Protein AF-A0A943DFD1-F1 (afdb_monomer)

Solvent-accessible surface area (backbone atoms only — not comparable to full-atom values): 10560 Å² total; per-residue (Å²): 140,66,80,47,80,42,79,31,69,39,94,52,35,32,38,36,38,38,90,90,51,84,49,27,32,40,34,36,59,79,60,40,34,62,64,54,40,66,71,27,42,63,46,64,54,38,38,31,40,34,35,48,45,66,59,85,64,61,84,57,49,67,72,91,68,86,80,75,53,71,68,59,53,47,65,66,47,48,62,57,53,50,54,53,44,51,54,39,25,47,55,29,56,79,68,51,42,53,77,34,63,68,59,45,53,50,52,51,51,49,31,38,50,53,21,48,50,52,49,55,50,52,50,54,52,47,51,60,52,45,62,72,72,49,62,93,85,46,57,74,46,78,47,76,43,78,51,91,58,63,55,41,60,79,42,55,63,54,55,51,50,46,53,52,36,49,54,53,36,68,75,39,70,79,32,64,30,42,54,36,42,52,51,40,20,58,60,33,60,79,106

Foldseek 3Di:
DDWDWAAWPAPQWIKIDDPPDQKIKIWGNVQKPDPVLVVQQFDQKIKTKIWIDGPPQCNRHDDDDDDDDPVNVCVVVVVVVVVLLVVQLCVCPVVVVLVVLVVLVVLLVVLLVVLVVVLVVSVVVRVVSVVVSGPPPIDMDIDMDGDPRGTPCPCVVLVVLLVVLSVVLNPDRNSCSSVSSNVSSVSSNVD

Secondary structure (DSSP, 8-state):
--EEEEE-SSTTEEEEEETT-SEEEEEEEEEEE-GGGTTT---SEEEEEEEEEETT--TTS-PPPPPPPHHHHHHHHHHHHHHHHHHHHHHHHHTTGGG-HHHHHHHHHHHHHHHHHHHHHHHHHHHHHHHHHS-TT--EEEEEEEP-S---GGGHHHHHHHHHHHHHHHH--SSTHHHHHHHHHHHHTT-

Radius of gyration: 21.21 Å; Cα contacts (8 Å, |Δi|>4): 240; chains: 1; bounding box: 51×42×56 Å

InterPro domains:
  IPR005915 Tandem five-TM protein [TIGR01218] (3-191)

Sequence (191 aa):
MELKFKNSNMTCIQIVQIDQESKKYIMDTSTMSPKSYYWGIKTDTIIVDMVEIEKNNTQFEIKPTTPISTTMAAIIVQPIVKVGYDVLKRLFIQNNLSEQVLLKLLLFAISMLISYFAILISLKLAHKKADKWIPKNSRKYTVTFTTIKKSNGGVYPLVGAIFICLLFFLGLNNGTEGAFLVINGIVSLFF

Mean predicted aligned error: 6.59 Å

Structure (mmCIF, N/CA/C/O backbone):
data_AF-A0A943DFD1-F1
#
_entry.id   AF-A0A943DFD1-F1
#
loop_
_atom_site.group_PDB
_atom_site.id
_atom_site.type_symbol
_atom_site.label_atom_id
_atom_site.label_alt_id
_atom_site.label_comp_id
_atom_site.label_asym_id
_atom_site.label_entity_id
_atom_site.label_seq_id
_atom_site.pdbx_PDB_ins_code
_atom_site.Cartn_x
_atom_site.Cartn_y
_atom_site.Cartn_z
_atom_site.occupancy
_atom_site.B_iso_or_equiv
_atom_site.auth_seq_id
_atom_site.auth_comp_id
_atom_site.auth_asym_id
_atom_site.auth_atom_id
_atom_site.pdbx_PDB_model_num
ATOM 1 N N . MET A 1 1 ? -26.948 -6.018 16.125 1.00 72.12 1 MET A N 1
ATOM 2 C CA . MET A 1 1 ? -25.872 -5.067 16.470 1.00 72.12 1 MET A CA 1
ATOM 3 C C . MET A 1 1 ? -25.241 -4.616 15.169 1.00 72.12 1 MET A C 1
ATOM 5 O O . MET A 1 1 ? -24.849 -5.474 14.389 1.00 72.12 1 MET A O 1
ATOM 9 N N . GLU A 1 2 ? -25.232 -3.316 14.898 1.00 83.94 2 GLU A N 1
ATOM 10 C CA . GLU A 1 2 ? -24.674 -2.749 13.666 1.00 83.94 2 GLU A CA 1
ATOM 11 C C . GLU A 1 2 ? -23.327 -2.087 13.978 1.00 83.94 2 GLU A C 1
ATOM 13 O O . GLU A 1 2 ? -23.202 -1.374 14.976 1.00 83.94 2 GLU A O 1
ATOM 18 N N . LEU A 1 3 ? -22.313 -2.368 13.156 1.00 87.50 3 LEU A N 1
ATOM 19 C CA . LEU A 1 3 ? -20.961 -1.834 13.307 1.00 87.50 3 LEU A CA 1
ATOM 20 C C . LEU A 1 3 ? -20.712 -0.772 12.244 1.00 87.50 3 LEU A C 1
ATOM 22 O O . LEU A 1 3 ? -20.831 -1.041 11.048 1.00 87.50 3 LEU A O 1
ATOM 26 N N . LYS A 1 4 ? -20.303 0.419 12.678 1.00 90.88 4 LYS A N 1
ATOM 27 C CA . LYS A 1 4 ? -19.883 1.499 11.786 1.00 90.88 4 LYS A CA 1
ATOM 28 C C . LYS A 1 4 ? -18.368 1.556 11.727 1.00 90.88 4 LYS A C 1
ATOM 30 O O . LYS A 1 4 ? -17.705 1.710 12.752 1.00 90.88 4 LYS A O 1
ATOM 35 N N . PHE A 1 5 ? -17.833 1.465 10.516 1.00 91.62 5 PHE A N 1
ATOM 36 C CA . PHE A 1 5 ? -16.401 1.511 10.250 1.00 91.62 5 PHE A CA 1
ATOM 37 C C . PHE A 1 5 ? -16.018 2.883 9.699 1.00 91.62 5 PHE A C 1
ATOM 39 O O . PHE A 1 5 ? -16.639 3.386 8.764 1.00 91.62 5 PHE A O 1
ATOM 46 N N . LYS A 1 6 ? -14.973 3.487 10.264 1.00 92.38 6 LYS A N 1
ATOM 47 C CA . LYS A 1 6 ? -14.398 4.756 9.811 1.00 92.38 6 LYS A CA 1
ATOM 48 C C . LYS A 1 6 ? -12.888 4.605 9.672 1.00 92.38 6 LYS A C 1
ATOM 50 O O . LYS A 1 6 ? -12.237 4.005 10.526 1.00 92.38 6 LYS A O 1
ATOM 55 N N . ASN A 1 7 ? -12.315 5.184 8.623 1.00 92.12 7 ASN A N 1
ATOM 56 C CA . ASN A 1 7 ? -10.863 5.219 8.474 1.00 92.12 7 ASN A CA 1
ATOM 57 C C . ASN A 1 7 ? -10.230 6.074 9.577 1.00 92.12 7 ASN A C 1
ATOM 59 O O . ASN A 1 7 ? -10.734 7.149 9.919 1.00 92.12 7 ASN A O 1
ATOM 63 N N . SER A 1 8 ? -9.123 5.584 10.130 1.00 92.44 8 SER A N 1
ATOM 64 C CA . SER A 1 8 ? -8.308 6.352 11.064 1.00 92.44 8 SER A CA 1
ATOM 65 C C . SER A 1 8 ? -7.269 7.196 10.315 1.00 92.44 8 SER A C 1
ATOM 67 O O . SER A 1 8 ? -7.138 7.126 9.093 1.00 92.44 8 SER A O 1
ATOM 69 N N . ASN A 1 9 ? -6.495 7.987 11.053 1.00 90.56 9 ASN A N 1
ATOM 70 C CA . ASN A 1 9 ? -5.312 8.672 10.528 1.00 90.56 9 ASN A CA 1
ATOM 71 C C . ASN A 1 9 ? -4.085 7.752 10.338 1.00 90.56 9 ASN A C 1
ATOM 73 O O . ASN A 1 9 ? -2.983 8.242 10.084 1.00 90.56 9 ASN A O 1
ATOM 77 N N . MET A 1 10 ? -4.268 6.437 10.474 1.00 90.62 10 MET A N 1
ATOM 78 C CA . MET A 1 10 ? -3.292 5.389 10.192 1.00 90.62 10 MET A CA 1
ATOM 79 C C . MET A 1 10 ? -3.892 4.390 9.201 1.00 90.62 10 MET A C 1
ATOM 81 O O . MET A 1 10 ? -5.020 3.934 9.363 1.00 90.62 10 MET A O 1
ATOM 85 N N . THR A 1 11 ? -3.120 3.998 8.194 1.00 84.56 11 THR A N 1
ATOM 86 C CA . THR A 1 11 ? -3.578 3.126 7.100 1.00 84.56 11 THR A CA 1
ATOM 87 C C . THR A 1 11 ? -4.002 1.727 7.551 1.00 84.56 11 THR A C 1
ATOM 89 O O . THR A 1 11 ? -4.947 1.177 6.995 1.00 84.56 11 THR A O 1
ATOM 92 N N . CYS A 1 12 ? -3.345 1.152 8.562 1.00 90.50 12 CYS A N 1
ATOM 93 C CA . CYS A 1 12 ? -3.645 -0.194 9.064 1.00 90.50 12 CYS A CA 1
ATOM 94 C C . CYS A 1 12 ? -4.681 -0.227 10.199 1.00 90.50 12 CYS A C 1
ATOM 96 O O . CYS A 1 12 ? -4.969 -1.297 10.724 1.00 90.50 12 CYS A O 1
ATOM 98 N N . ILE A 1 13 ? -5.232 0.922 10.607 1.00 94.44 13 ILE A N 1
ATOM 99 C CA . ILE A 1 13 ? -6.184 0.994 11.721 1.00 94.44 13 ILE A CA 1
ATOM 100 C C . ILE A 1 13 ? -7.503 1.590 11.248 1.00 94.44 13 ILE A C 1
ATOM 102 O O . ILE A 1 13 ? -7.547 2.651 10.621 1.00 94.44 13 ILE A O 1
ATOM 106 N N . GLN A 1 14 ? -8.598 0.934 11.610 1.00 95.06 14 GLN A N 1
ATOM 107 C CA . GLN A 1 14 ? -9.949 1.454 11.439 1.00 95.06 14 GLN A CA 1
ATOM 108 C C . GLN A 1 14 ? -10.601 1.685 12.797 1.00 95.06 14 GLN A C 1
ATOM 110 O O . GLN A 1 14 ? -10.382 0.940 13.746 1.00 95.06 14 GLN A O 1
ATOM 115 N N . ILE A 1 15 ? -11.408 2.735 12.889 1.00 94.38 15 ILE A N 1
ATOM 116 C CA . ILE A 1 15 ? -12.231 3.017 14.060 1.00 94.38 15 ILE A CA 1
ATOM 117 C C . ILE A 1 15 ? -13.561 2.297 13.858 1.00 94.38 15 ILE A C 1
ATOM 119 O O . ILE A 1 15 ? -14.222 2.491 12.837 1.00 94.38 15 ILE A O 1
ATOM 123 N N . VAL A 1 16 ? -13.951 1.487 14.834 1.00 94.00 16 VAL A N 1
ATOM 124 C CA . VAL A 1 16 ? -15.209 0.743 14.847 1.00 94.00 16 VAL A CA 1
ATOM 125 C C . VAL A 1 16 ? -16.087 1.295 15.965 1.00 94.00 16 VAL A C 1
ATOM 127 O O . VAL A 1 16 ? -15.676 1.364 17.126 1.00 94.00 16 VAL A O 1
ATOM 130 N N . GLN A 1 17 ? -17.291 1.729 15.606 1.00 89.62 17 GLN A N 1
ATOM 131 C CA . GLN A 1 17 ? -18.273 2.293 16.525 1.00 89.62 17 GLN A CA 1
ATOM 132 C C . GLN A 1 17 ? -19.540 1.446 16.540 1.00 89.62 17 GLN A C 1
ATOM 134 O O . GLN A 1 17 ? -19.973 0.929 15.510 1.00 89.62 17 GLN A O 1
ATOM 139 N N . ILE A 1 18 ? -20.138 1.346 17.723 1.00 85.44 18 ILE A N 1
ATOM 140 C CA . ILE A 1 18 ? -21.424 0.697 17.959 1.00 85.44 18 ILE A CA 1
ATOM 141 C C . ILE A 1 18 ? -22.352 1.779 18.496 1.00 85.44 18 ILE A C 1
ATOM 143 O O . ILE A 1 18 ? -22.074 2.363 19.543 1.00 85.44 18 ILE A O 1
ATOM 147 N N . ASP A 1 19 ? -23.439 2.066 17.778 1.00 71.25 19 ASP A N 1
ATOM 148 C CA . ASP A 1 19 ? -24.310 3.220 18.056 1.00 71.25 19 ASP A CA 1
ATOM 149 C C . ASP A 1 19 ? -24.859 3.252 19.494 1.00 71.25 19 ASP A C 1
ATOM 151 O O . ASP A 1 19 ? -25.060 4.325 20.061 1.00 71.25 19 ASP A O 1
ATOM 155 N N . GLN A 1 20 ? -25.068 2.081 20.098 1.00 70.06 20 GLN A N 1
ATOM 156 C CA . GLN A 1 20 ? -25.684 1.931 21.419 1.00 70.06 20 GLN A CA 1
ATOM 157 C C . GLN A 1 20 ? -24.675 1.837 22.577 1.00 70.06 20 GLN A C 1
ATOM 159 O O . GLN A 1 20 ? -25.090 1.755 23.730 1.00 70.06 20 GLN A O 1
ATOM 164 N N . GLU A 1 21 ? -23.364 1.880 22.311 1.00 71.94 21 GLU A N 1
ATOM 165 C CA . GLU A 1 21 ? -22.343 1.732 23.353 1.00 71.94 21 GLU A CA 1
ATOM 166 C C . GLU A 1 21 ? -21.627 3.047 23.710 1.00 71.94 21 GLU A C 1
ATOM 168 O O . GLU A 1 21 ? -21.444 3.984 22.919 1.00 71.94 21 GLU A O 1
ATOM 173 N N . SER A 1 22 ? -21.179 3.116 24.965 1.00 72.69 22 SER A N 1
ATOM 174 C CA . SER A 1 22 ? -20.301 4.172 25.484 1.00 72.69 22 SER A CA 1
ATOM 175 C C . SER A 1 22 ? -18.831 3.959 25.108 1.00 72.69 22 SER A C 1
ATOM 177 O O . SER A 1 22 ? -17.969 4.714 25.553 1.00 72.69 22 SER A O 1
ATOM 179 N N . LYS A 1 23 ? -18.543 2.942 24.294 1.00 81.44 23 LYS A N 1
ATOM 180 C CA . LYS A 1 23 ? -17.203 2.498 23.921 1.00 81.44 23 LYS A CA 1
ATOM 181 C C . LYS A 1 23 ? -17.018 2.568 22.418 1.00 81.44 23 LYS A C 1
ATOM 183 O O . LYS A 1 23 ? -17.973 2.585 21.644 1.00 81.44 23 LYS A O 1
ATOM 188 N N . LYS A 1 24 ? -15.760 2.620 22.010 1.00 90.69 24 LYS A N 1
ATOM 189 C CA . LYS A 1 24 ? -15.373 2.467 20.615 1.00 90.69 24 LYS A CA 1
ATOM 190 C C . LYS A 1 24 ? -14.146 1.573 20.548 1.00 90.69 24 LYS A C 1
ATOM 192 O O . LYS A 1 24 ? -13.429 1.390 21.534 1.00 90.69 24 LYS A O 1
ATOM 197 N N . TYR A 1 25 ? -13.887 1.067 19.361 1.00 93.88 25 TYR A N 1
ATOM 198 C CA . TYR A 1 25 ? -12.842 0.092 19.142 1.00 93.88 25 TYR A CA 1
ATOM 199 C C . TYR A 1 25 ? -11.933 0.575 18.026 1.00 93.88 25 TYR A C 1
ATOM 201 O O . TYR A 1 25 ? -12.351 1.296 17.118 1.00 93.88 25 TYR A O 1
ATOM 209 N N . ILE A 1 26 ? -10.671 0.191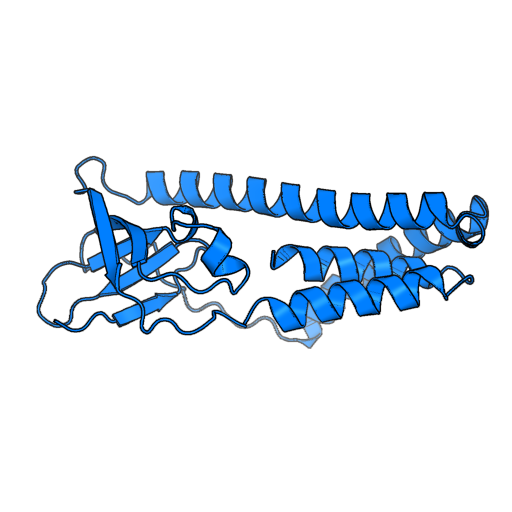 18.106 1.00 95.25 26 ILE A N 1
ATOM 210 C CA . ILE A 1 26 ? -9.758 0.240 16.971 1.00 95.25 26 ILE A CA 1
ATOM 211 C C . ILE A 1 26 ? -9.550 -1.179 16.483 1.00 95.25 26 ILE A C 1
ATOM 213 O O . ILE A 1 26 ? -9.307 -2.080 17.277 1.00 95.25 26 ILE A O 1
ATOM 217 N N . MET A 1 27 ? -9.671 -1.367 15.182 1.00 95.88 27 MET A N 1
ATOM 218 C CA . MET A 1 27 ? -9.453 -2.630 14.503 1.00 95.88 27 MET A CA 1
ATOM 219 C C . MET A 1 27 ? -8.160 -2.522 13.712 1.00 95.88 27 MET A C 1
ATOM 221 O O . MET A 1 27 ? -8.029 -1.632 12.867 1.00 95.88 27 MET A O 1
ATOM 225 N N . ASP A 1 28 ? -7.217 -3.416 13.989 1.00 95.12 28 ASP A N 1
ATOM 226 C CA . ASP A 1 28 ? -5.956 -3.479 13.260 1.00 95.12 28 ASP A CA 1
ATOM 227 C C . ASP A 1 28 ? -6.105 -4.407 12.055 1.00 95.12 28 ASP A C 1
ATOM 229 O O . ASP A 1 28 ? -6.014 -5.631 12.166 1.00 95.12 28 ASP A O 1
ATOM 233 N N . THR A 1 29 ? -6.304 -3.823 10.877 1.00 92.44 29 THR A N 1
ATOM 234 C CA . THR A 1 29 ? -6.474 -4.583 9.636 1.00 92.44 29 THR A CA 1
ATOM 235 C C . THR A 1 29 ? -5.204 -5.350 9.261 1.00 92.44 29 THR A C 1
ATOM 237 O O . THR A 1 29 ? -5.280 -6.385 8.605 1.00 92.44 29 THR A O 1
ATOM 240 N N . SER A 1 30 ? -4.023 -4.958 9.751 1.00 92.06 30 SER A N 1
ATOM 241 C CA . SER A 1 30 ? -2.794 -5.720 9.505 1.00 92.06 30 SER A CA 1
ATOM 242 C C . SER A 1 30 ? -2.760 -7.077 10.214 1.00 92.06 30 SER A C 1
ATOM 244 O O . SER A 1 30 ? -2.018 -7.959 9.782 1.00 92.06 30 SER A O 1
ATOM 246 N N . THR A 1 31 ? -3.598 -7.303 11.229 1.00 94.38 31 THR A N 1
ATOM 247 C CA . THR A 1 31 ? -3.746 -8.613 11.897 1.00 94.38 31 THR A CA 1
ATOM 248 C C . THR A 1 31 ? -4.735 -9.535 11.188 1.00 94.38 31 THR A C 1
ATOM 250 O O . THR A 1 31 ? -4.797 -10.727 11.479 1.00 94.38 31 THR A O 1
ATOM 253 N N . MET A 1 32 ? -5.472 -9.008 10.206 1.00 92.88 32 MET A N 1
ATOM 254 C CA . MET A 1 32 ? -6.571 -9.717 9.569 1.00 92.88 32 MET A CA 1
ATOM 255 C C . MET A 1 32 ? -6.113 -11.026 8.911 1.00 92.88 32 MET A C 1
ATOM 257 O O . MET A 1 32 ? -5.118 -11.043 8.176 1.00 92.88 32 MET A O 1
ATOM 261 N N . SER A 1 33 ? -6.851 -12.108 9.155 1.00 92.94 33 SER A N 1
ATOM 262 C CA . SER A 1 33 ? -6.552 -13.466 8.698 1.00 92.94 33 SER A CA 1
ATOM 263 C C . SER A 1 33 ? -7.803 -14.146 8.114 1.00 92.94 33 SER A C 1
ATOM 265 O O . SER A 1 33 ? -8.890 -13.943 8.655 1.00 92.94 33 SER A O 1
ATOM 267 N N . PRO A 1 34 ? -7.683 -14.957 7.044 1.00 92.38 34 PRO A N 1
ATOM 268 C CA . PRO A 1 34 ? -6.444 -15.297 6.340 1.00 92.38 34 PRO A CA 1
ATOM 269 C C . PRO A 1 34 ? -6.024 -14.219 5.328 1.00 92.38 34 PRO A C 1
ATOM 271 O O . PRO A 1 34 ? -6.853 -13.539 4.723 1.00 92.38 34 PRO A O 1
ATOM 274 N N . LYS A 1 35 ? -4.710 -14.083 5.096 1.00 89.19 35 LYS A N 1
ATOM 275 C CA . LYS A 1 35 ? -4.144 -13.080 4.168 1.00 89.19 35 LYS A CA 1
ATOM 276 C C . LYS A 1 35 ? -4.568 -13.272 2.715 1.00 89.19 35 LYS A C 1
ATOM 278 O O . LYS A 1 35 ? -4.591 -12.310 1.955 1.00 89.19 35 LYS A O 1
ATOM 283 N N . SER A 1 36 ? -4.958 -14.488 2.345 1.00 87.69 36 SER A N 1
ATOM 284 C CA . SER A 1 36 ? -5.531 -14.811 1.037 1.00 87.69 36 SER A CA 1
ATOM 285 C C . SER A 1 36 ? -6.765 -13.966 0.699 1.00 87.69 36 SER A C 1
ATOM 287 O O . SER A 1 36 ? -6.988 -13.670 -0.473 1.00 87.69 36 SER A O 1
ATOM 289 N N . TYR A 1 37 ? -7.517 -13.496 1.702 1.00 88.38 37 TYR A N 1
ATOM 290 C CA . TYR A 1 37 ? -8.650 -12.599 1.479 1.00 88.38 37 TYR A CA 1
ATOM 291 C C . TYR A 1 37 ? -8.237 -11.265 0.832 1.00 88.38 37 TYR A C 1
ATOM 293 O O . TYR A 1 37 ? -8.964 -10.739 -0.009 1.00 88.38 37 TYR A O 1
ATOM 301 N N . TYR A 1 38 ? -7.054 -10.723 1.150 1.00 85.50 38 TYR A N 1
ATOM 302 C CA . TYR A 1 38 ? -6.530 -9.526 0.472 1.00 85.50 38 TYR A CA 1
ATOM 303 C C . TYR A 1 38 ? -6.220 -9.778 -1.006 1.00 85.50 38 TYR A C 1
ATOM 305 O O . TYR A 1 38 ? -6.372 -8.878 -1.825 1.00 85.50 38 TYR A O 1
ATOM 313 N N . TRP A 1 39 ? -5.885 -11.019 -1.359 1.00 86.56 39 TRP A N 1
ATOM 314 C CA . TRP A 1 39 ? -5.632 -11.462 -2.731 1.00 86.56 39 TRP A CA 1
ATOM 315 C C . TRP A 1 39 ? -6.912 -11.809 -3.514 1.00 86.56 39 TRP A C 1
ATOM 317 O O . TRP A 1 39 ? -6.849 -12.401 -4.591 1.00 86.56 39 TRP A O 1
ATOM 327 N N . GLY A 1 40 ? -8.089 -11.453 -2.990 1.00 87.25 40 GLY A N 1
ATOM 328 C CA . GLY A 1 40 ? -9.380 -11.721 -3.626 1.00 87.25 40 GLY A CA 1
ATOM 329 C C . GLY A 1 40 ? -9.852 -13.169 -3.505 1.00 87.25 40 GLY A C 1
ATOM 330 O O . GLY A 1 40 ? -10.887 -13.536 -4.055 1.00 87.25 40 GLY A O 1
ATOM 331 N N . ILE A 1 41 ? -9.148 -14.013 -2.752 1.00 88.38 41 ILE A N 1
ATOM 332 C CA . ILE A 1 41 ? -9.594 -15.386 -2.518 1.00 88.38 41 ILE A CA 1
ATOM 333 C C . ILE A 1 41 ? -10.787 -15.350 -1.558 1.00 88.38 41 ILE A C 1
ATOM 335 O O . ILE A 1 41 ? -10.760 -14.677 -0.528 1.00 88.38 41 ILE A O 1
ATOM 339 N N . LYS A 1 42 ? -11.858 -16.069 -1.906 1.00 89.81 42 LYS A N 1
ATOM 340 C CA . LYS A 1 42 ? -13.060 -16.173 -1.068 1.00 89.81 42 LYS A CA 1
ATOM 341 C C . LYS A 1 42 ? -12.730 -16.913 0.227 1.00 89.81 42 LYS A C 1
ATOM 343 O O . LYS A 1 42 ? -12.095 -17.964 0.192 1.00 89.81 42 LYS A O 1
ATOM 348 N N . THR A 1 43 ? -13.209 -16.394 1.351 1.00 89.44 43 THR A N 1
ATOM 349 C CA . THR A 1 43 ? -13.049 -17.011 2.672 1.00 89.44 43 THR A CA 1
ATOM 350 C C . THR A 1 43 ? -14.380 -16.982 3.399 1.00 89.44 43 THR A C 1
ATOM 352 O O . THR A 1 43 ? -15.147 -16.040 3.229 1.00 89.44 43 THR A O 1
ATOM 355 N N . ASP A 1 44 ? -14.679 -17.999 4.200 1.00 90.75 44 ASP A N 1
ATOM 356 C CA . ASP A 1 44 ? -15.936 -18.045 4.958 1.00 90.75 44 ASP A CA 1
ATOM 357 C C . ASP A 1 44 ? -15.900 -17.128 6.181 1.00 90.75 44 ASP A C 1
ATOM 359 O O . ASP A 1 44 ? -16.908 -16.525 6.555 1.00 90.75 44 ASP A O 1
ATOM 363 N N . THR A 1 45 ? -14.719 -16.992 6.780 1.00 93.12 45 THR A N 1
ATOM 364 C CA . THR A 1 45 ? -14.488 -16.175 7.963 1.00 93.12 45 THR A CA 1
ATOM 365 C C . THR A 1 45 ? -13.269 -15.282 7.792 1.00 93.12 45 THR A C 1
ATOM 367 O O . THR A 1 45 ? -12.355 -15.562 7.009 1.00 93.12 45 THR A O 1
ATOM 370 N N . ILE A 1 46 ? -13.289 -14.175 8.526 1.00 93.38 46 ILE A N 1
ATOM 371 C CA . ILE A 1 46 ? -12.173 -13.254 8.687 1.00 93.38 46 ILE A CA 1
ATOM 372 C C . ILE A 1 46 ? -11.991 -13.014 10.177 1.00 93.38 46 ILE A C 1
ATOM 374 O O . ILE A 1 46 ? -12.943 -12.670 10.871 1.00 93.38 46 ILE A O 1
ATOM 378 N N . ILE A 1 47 ? -10.769 -13.178 10.659 1.00 95.56 47 ILE A N 1
ATOM 379 C CA . ILE A 1 47 ? -10.394 -12.943 12.049 1.00 95.56 47 ILE A CA 1
ATOM 380 C C . ILE A 1 47 ? -9.545 -11.681 12.098 1.00 95.56 47 ILE A C 1
ATOM 382 O O . ILE A 1 47 ? -8.654 -11.524 11.266 1.00 95.56 47 ILE A O 1
ATOM 386 N N . VAL A 1 48 ? -9.812 -10.783 13.041 1.00 96.19 48 VAL A N 1
ATOM 387 C CA . VAL A 1 48 ? -9.060 -9.534 13.200 1.00 96.19 48 VAL A CA 1
ATOM 388 C C . VAL A 1 48 ? -9.004 -9.119 14.663 1.00 96.19 48 VAL A C 1
ATOM 390 O O . VAL A 1 48 ? -9.963 -9.318 15.414 1.00 96.19 48 VAL A O 1
ATOM 393 N N . ASP A 1 49 ? -7.892 -8.514 15.059 1.00 96.31 49 ASP A N 1
ATOM 394 C CA . ASP A 1 49 ? -7.727 -7.999 16.408 1.00 96.31 49 ASP A CA 1
ATOM 395 C C . ASP A 1 49 ? -8.316 -6.594 16.548 1.00 96.31 49 ASP A C 1
ATOM 397 O O . ASP A 1 49 ? -8.185 -5.717 15.685 1.00 96.31 49 ASP A O 1
ATOM 401 N N . MET A 1 50 ? -8.968 -6.386 17.687 1.00 95.12 50 MET A N 1
ATOM 402 C CA . MET A 1 50 ? -9.546 -5.123 18.104 1.00 95.12 50 MET A CA 1
ATOM 403 C C . MET A 1 50 ? -9.107 -4.752 19.513 1.00 95.12 50 MET A C 1
ATOM 405 O O . MET A 1 50 ? -8.911 -5.605 20.380 1.00 95.12 50 MET A O 1
ATOM 409 N N . VAL A 1 51 ? -9.016 -3.453 19.770 1.00 95.25 51 VAL A N 1
ATOM 410 C CA . VAL A 1 51 ? -8.720 -2.916 21.098 1.00 95.25 51 VAL A CA 1
ATOM 411 C C . VAL A 1 51 ? -9.759 -1.875 21.475 1.00 95.25 51 VAL A C 1
ATOM 413 O O . VAL A 1 51 ? -10.089 -0.987 20.690 1.00 95.25 51 VAL A O 1
ATOM 416 N N . GLU A 1 52 ? -10.280 -1.990 22.691 1.00 93.94 52 GLU A N 1
ATOM 417 C CA . GLU A 1 52 ? -11.221 -1.029 23.256 1.00 93.94 52 GLU A CA 1
ATOM 418 C C . GLU A 1 52 ? -10.506 0.259 23.665 1.00 93.94 52 GLU A C 1
ATOM 420 O O . GLU A 1 52 ? -9.467 0.239 24.335 1.00 93.94 52 GLU A O 1
ATOM 425 N N . ILE A 1 53 ? -11.097 1.390 23.286 1.00 92.62 53 ILE A N 1
ATOM 426 C CA . ILE A 1 53 ? -10.625 2.723 23.646 1.00 92.62 53 ILE A CA 1
ATOM 427 C C . ILE A 1 53 ? -11.800 3.628 24.049 1.00 92.62 53 ILE A C 1
ATOM 429 O O . ILE A 1 53 ? -12.956 3.397 23.690 1.00 92.62 53 ILE A O 1
ATOM 433 N N . GLU A 1 54 ? -11.505 4.685 24.805 1.00 88.56 54 GLU A N 1
ATOM 434 C CA . GLU A 1 54 ? -12.518 5.623 25.301 1.00 88.56 54 GLU A CA 1
ATOM 435 C C . GLU A 1 54 ? -13.231 6.359 24.157 1.00 88.56 54 GLU A C 1
ATOM 437 O O . GLU A 1 54 ? -12.600 6.801 23.190 1.00 88.56 54 GLU A O 1
ATOM 442 N N . LYS A 1 55 ? -14.552 6.548 24.272 1.00 86.25 55 LYS A N 1
ATOM 443 C CA . LYS A 1 55 ? -15.377 7.177 23.225 1.00 86.25 55 LYS A CA 1
ATOM 444 C C . LYS A 1 55 ? -14.914 8.588 22.849 1.00 86.25 55 LYS A C 1
ATOM 446 O O . LYS A 1 55 ? -14.932 8.931 21.674 1.00 86.25 55 LYS A O 1
ATOM 451 N N . ASN A 1 56 ? -14.440 9.363 23.823 1.00 86.69 56 ASN A N 1
ATOM 452 C CA . ASN A 1 56 ? -13.952 10.738 23.660 1.00 86.69 56 ASN A CA 1
ATOM 453 C C . ASN A 1 56 ? -12.516 10.846 23.109 1.00 86.69 56 ASN A C 1
ATOM 455 O O . ASN A 1 56 ? -12.066 11.950 22.811 1.00 86.69 56 ASN A O 1
ATOM 459 N N . ASN A 1 57 ? -11.769 9.742 22.988 1.00 87.94 57 ASN A N 1
ATOM 460 C CA . ASN A 1 57 ? -10.410 9.797 22.457 1.00 87.94 57 ASN A CA 1
ATOM 461 C C . ASN A 1 57 ? -10.474 10.287 20.990 1.00 87.94 57 ASN A C 1
ATOM 463 O O . ASN A 1 57 ? -11.290 9.826 20.216 1.00 87.94 57 ASN A O 1
ATOM 467 N N . THR A 1 58 ? -9.659 11.228 20.546 1.00 90.75 58 THR A N 1
ATOM 468 C CA . THR A 1 58 ? -9.701 11.683 19.133 1.00 90.75 58 THR A CA 1
ATOM 469 C C . THR A 1 58 ? -8.381 11.439 18.417 1.00 90.75 58 THR A C 1
ATOM 471 O O . THR A 1 58 ? -8.184 11.869 17.284 1.00 90.75 58 THR A O 1
ATOM 474 N N . GLN A 1 59 ? -7.456 10.716 19.057 1.00 92.25 59 GLN A N 1
ATOM 475 C CA . GLN A 1 59 ? -6.086 10.572 18.572 1.00 92.25 59 GLN A CA 1
ATOM 476 C C . GLN A 1 59 ? -6.022 9.827 17.238 1.00 92.25 59 GLN A C 1
ATOM 478 O O . GLN A 1 59 ? -5.236 10.204 16.377 1.00 92.25 59 GLN A O 1
ATOM 483 N N . PHE A 1 60 ? -6.889 8.832 17.040 1.00 92.56 60 PHE A N 1
ATOM 484 C CA . PHE A 1 60 ? -6.982 8.050 15.804 1.00 92.56 60 PHE A CA 1
ATOM 485 C C . PHE A 1 60 ? -7.802 8.735 14.704 1.00 92.56 60 PHE A C 1
ATOM 487 O O . PHE A 1 60 ? -7.833 8.253 13.576 1.00 92.56 60 PHE A O 1
ATOM 494 N N . GLU A 1 61 ? -8.474 9.850 14.988 1.00 91.75 61 GLU A N 1
ATOM 495 C CA . GLU A 1 61 ? -9.312 10.509 13.992 1.00 91.75 61 GLU A CA 1
ATOM 496 C C . GLU A 1 61 ? -8.475 11.285 12.969 1.00 91.75 61 GLU A C 1
ATOM 498 O O . GLU A 1 61 ? -7.408 11.836 13.271 1.00 91.75 61 GLU A O 1
ATOM 503 N N . ILE A 1 62 ? -8.966 11.323 11.728 1.00 87.56 62 ILE A N 1
ATOM 504 C CA . ILE A 1 62 ? -8.413 12.181 10.680 1.00 87.56 62 ILE A CA 1
ATOM 505 C C . ILE A 1 62 ? -8.732 13.622 11.068 1.00 87.56 62 ILE A C 1
ATOM 507 O O . ILE A 1 62 ? -9.894 14.028 11.085 1.00 87.56 62 ILE A O 1
ATOM 511 N N . LYS A 1 63 ? -7.694 14.383 11.412 1.00 84.88 63 LYS A N 1
ATOM 512 C CA . LYS A 1 63 ? -7.837 15.802 11.728 1.00 84.88 63 LYS A CA 1
ATOM 513 C C . LYS A 1 63 ? -8.015 16.581 10.423 1.00 84.88 63 LYS A C 1
ATOM 515 O O . LYS A 1 63 ? -7.261 16.319 9.485 1.00 84.88 63 LYS A O 1
ATOM 520 N N . PRO A 1 64 ? -8.961 17.531 10.351 1.00 75.81 64 PRO A N 1
ATOM 521 C CA . PRO A 1 64 ? -9.051 18.422 9.206 1.00 75.81 64 PRO A CA 1
ATOM 522 C C . PRO A 1 64 ? -7.749 19.221 9.107 1.00 75.81 64 PRO A C 1
ATOM 524 O O . PRO A 1 64 ? -7.363 19.922 10.042 1.00 75.81 64 PRO A O 1
ATOM 527 N N . THR A 1 65 ? -7.045 19.071 7.993 1.00 71.44 65 THR A N 1
ATOM 528 C CA . THR A 1 65 ? -5.876 19.881 7.651 1.00 71.44 65 THR A CA 1
ATOM 529 C C . THR A 1 65 ? -6.278 20.932 6.628 1.00 71.44 65 THR A C 1
ATOM 531 O O . THR A 1 65 ? -7.196 20.728 5.833 1.00 71.44 65 THR A O 1
ATOM 534 N N . THR A 1 66 ? -5.591 22.072 6.639 1.00 74.19 66 THR A N 1
ATOM 535 C CA . THR A 1 66 ? -5.732 23.063 5.574 1.00 74.19 66 THR A CA 1
ATOM 536 C C . THR A 1 66 ? -5.298 22.429 4.249 1.00 74.19 66 THR A C 1
ATOM 538 O O . THR A 1 66 ? -4.197 21.875 4.172 1.00 74.19 66 THR A O 1
ATOM 541 N N . PRO A 1 67 ? -6.148 22.451 3.207 1.00 69.06 67 PRO A N 1
ATOM 542 C CA . PRO A 1 67 ? -5.786 21.876 1.924 1.00 69.06 67 PRO A CA 1
ATOM 543 C C . PRO A 1 67 ? -4.628 22.677 1.324 1.00 69.06 67 PRO A C 1
ATOM 545 O O . PRO A 1 67 ? -4.726 23.888 1.128 1.00 69.06 67 PRO A O 1
ATOM 548 N N . ILE A 1 68 ? -3.521 21.996 1.033 1.00 72.88 68 ILE A N 1
ATOM 549 C CA . ILE A 1 68 ? -2.454 22.561 0.205 1.00 72.88 68 ILE A CA 1
ATOM 550 C C . ILE A 1 68 ? -3.025 22.678 -1.209 1.00 72.88 68 ILE A C 1
ATOM 552 O O . ILE A 1 68 ? -3.592 21.710 -1.722 1.00 72.88 68 ILE A O 1
ATOM 556 N N . SER A 1 69 ? -2.905 23.850 -1.840 1.00 80.88 69 SER A N 1
ATOM 557 C CA . SER A 1 69 ? -3.380 24.007 -3.215 1.00 80.88 69 SER A CA 1
ATOM 558 C C . SER A 1 69 ? -2.643 23.029 -4.135 1.00 80.88 69 SER A C 1
ATOM 560 O O . SER A 1 69 ? -1.437 22.803 -3.999 1.00 80.88 69 SER A O 1
ATOM 562 N N . THR A 1 70 ? -3.360 22.443 -5.090 1.00 78.56 70 THR A N 1
ATOM 563 C CA . THR A 1 70 ? -2.792 21.522 -6.088 1.00 78.56 70 THR A CA 1
ATOM 564 C C . THR A 1 70 ? -1.608 22.145 -6.828 1.00 78.56 70 THR A C 1
ATOM 566 O O . THR A 1 70 ? -0.618 21.463 -7.087 1.00 78.56 70 THR A O 1
ATOM 569 N N . THR A 1 71 ? -1.656 23.454 -7.082 1.00 80.62 71 THR A N 1
ATOM 570 C CA . THR A 1 71 ? -0.555 24.222 -7.678 1.00 80.62 71 THR A CA 1
ATOM 571 C C . THR A 1 71 ? 0.692 24.241 -6.791 1.00 80.62 71 THR A C 1
ATOM 573 O O . THR A 1 71 ? 1.788 23.988 -7.285 1.00 80.62 71 THR A O 1
ATOM 576 N N . MET A 1 72 ? 0.553 24.482 -5.481 1.00 79.50 72 MET A N 1
ATOM 577 C CA . MET A 1 72 ? 1.695 24.442 -4.557 1.00 79.50 72 MET A CA 1
ATOM 578 C C . MET A 1 72 ? 2.305 23.044 -4.464 1.00 79.50 72 MET A C 1
ATOM 580 O O . MET A 1 72 ? 3.527 22.906 -4.492 1.00 79.50 72 MET A O 1
ATOM 584 N N . ALA A 1 73 ? 1.469 22.006 -4.391 1.00 80.25 73 ALA A N 1
ATOM 585 C CA . ALA A 1 73 ? 1.947 20.628 -4.365 1.00 80.25 73 ALA A CA 1
ATOM 586 C C . ALA A 1 73 ? 2.745 20.289 -5.638 1.00 80.25 73 ALA A C 1
ATOM 588 O O . ALA A 1 73 ? 3.834 19.724 -5.551 1.00 80.25 73 ALA A O 1
ATOM 589 N N . ALA A 1 74 ? 2.253 20.698 -6.813 1.00 79.88 74 ALA A N 1
ATOM 590 C CA . ALA A 1 74 ? 2.943 20.486 -8.082 1.00 79.88 74 ALA A CA 1
ATOM 591 C C . ALA A 1 74 ? 4.315 21.182 -8.130 1.00 79.88 74 ALA A C 1
ATOM 593 O O . ALA A 1 74 ? 5.295 20.554 -8.526 1.00 79.88 74 ALA A O 1
ATOM 594 N N . ILE A 1 75 ? 4.406 22.438 -7.677 1.00 84.75 75 ILE A N 1
ATOM 595 C CA . ILE A 1 75 ? 5.668 23.200 -7.648 1.00 84.75 75 ILE A CA 1
ATOM 596 C C . ILE A 1 75 ? 6.724 22.501 -6.781 1.00 84.75 75 ILE A C 1
ATOM 598 O O . ILE A 1 75 ? 7.888 22.433 -7.169 1.00 84.75 75 ILE A O 1
ATOM 602 N N . ILE A 1 76 ? 6.329 21.948 -5.630 1.00 82.06 76 ILE A N 1
ATOM 603 C CA . ILE A 1 76 ? 7.251 21.258 -4.714 1.00 82.06 76 ILE A CA 1
ATOM 604 C C . ILE A 1 76 ? 7.711 19.913 -5.293 1.00 82.06 76 ILE A C 1
ATOM 606 O O . ILE A 1 76 ? 8.877 19.541 -5.167 1.00 82.06 76 ILE A O 1
ATOM 610 N N . VAL A 1 77 ? 6.803 19.171 -5.931 1.00 83.62 77 VAL A N 1
ATOM 611 C CA . VAL A 1 77 ? 7.068 17.801 -6.394 1.00 83.62 77 VAL A CA 1
ATOM 612 C C . VAL A 1 77 ? 7.855 17.771 -7.710 1.00 83.62 77 VAL A C 1
ATOM 614 O O . VAL A 1 77 ? 8.696 16.891 -7.897 1.00 83.62 77 VAL A O 1
ATOM 617 N N . GLN A 1 78 ? 7.632 18.728 -8.615 1.00 83.94 78 GLN A N 1
ATOM 618 C CA . GLN A 1 78 ? 8.231 18.724 -9.957 1.00 83.94 78 GLN A CA 1
ATOM 619 C C . GLN A 1 78 ? 9.770 18.626 -9.980 1.00 83.94 78 GLN A C 1
ATOM 621 O O . GLN A 1 78 ? 10.279 17.786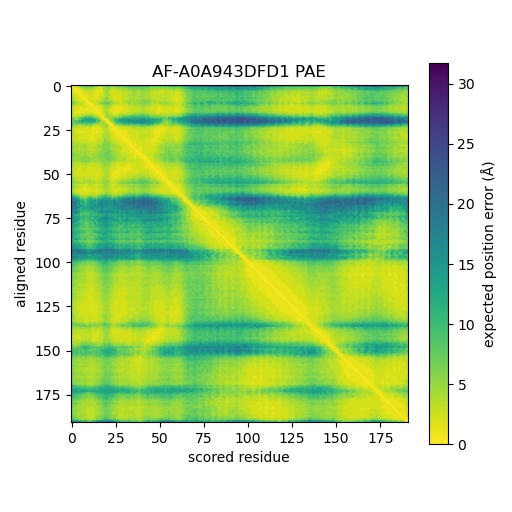 -10.728 1.00 83.94 78 GLN A O 1
ATOM 626 N N . PRO A 1 79 ? 10.537 19.406 -9.189 1.00 87.56 79 PRO A N 1
ATOM 627 C CA . PRO A 1 79 ? 11.997 19.310 -9.189 1.00 87.56 79 PRO A CA 1
ATOM 628 C C . PRO A 1 79 ? 12.491 17.924 -8.766 1.00 87.56 79 PRO A C 1
ATOM 630 O O . PRO A 1 79 ? 13.400 17.378 -9.387 1.00 87.56 79 PRO A O 1
ATOM 633 N N . ILE A 1 80 ? 11.854 17.332 -7.752 1.00 82.56 80 ILE A N 1
ATOM 634 C CA . ILE A 1 80 ? 12.206 16.008 -7.222 1.00 82.56 80 ILE A CA 1
ATOM 635 C C . ILE A 1 80 ? 11.965 14.940 -8.291 1.00 82.56 80 ILE A C 1
ATOM 637 O O . ILE A 1 80 ? 12.838 14.112 -8.553 1.00 82.56 80 ILE A O 1
ATOM 641 N N . VAL A 1 81 ? 10.805 14.997 -8.954 1.00 84.38 81 VAL A N 1
ATOM 642 C CA . VAL A 1 81 ? 10.452 14.069 -10.036 1.00 84.38 81 VAL A CA 1
ATOM 643 C C . VAL A 1 81 ? 11.420 14.202 -11.208 1.00 84.38 81 VAL A C 1
ATOM 645 O O . VAL A 1 81 ? 11.891 13.189 -11.719 1.00 84.38 81 VAL A O 1
ATOM 648 N N . LYS A 1 82 ? 11.766 15.432 -11.609 1.00 86.44 82 LYS A N 1
ATOM 649 C CA . LYS A 1 82 ? 12.708 15.674 -12.707 1.00 86.44 82 LYS A CA 1
ATOM 650 C C . LYS A 1 82 ? 14.093 15.108 -12.400 1.00 86.44 82 LYS A C 1
ATOM 652 O O . LYS A 1 82 ? 14.635 14.374 -13.218 1.00 86.44 82 LYS A O 1
ATOM 657 N N . VAL A 1 83 ? 14.643 15.408 -11.223 1.00 86.31 83 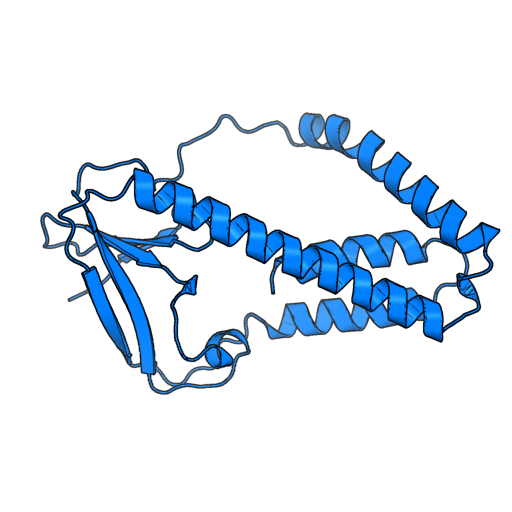VAL A N 1
ATOM 658 C CA . VAL A 1 83 ? 15.964 14.906 -10.812 1.00 86.31 83 VAL A CA 1
ATOM 659 C C . VAL A 1 83 ? 15.968 13.378 -10.758 1.00 86.31 83 VAL A C 1
ATOM 661 O O . VAL A 1 83 ? 16.876 12.754 -11.303 1.00 86.31 83 VAL A O 1
ATOM 664 N N . GLY A 1 84 ? 14.939 12.767 -10.162 1.00 84.62 84 GLY A N 1
ATOM 665 C CA . GLY A 1 84 ? 14.812 11.309 -10.116 1.00 84.62 84 GLY A CA 1
ATOM 666 C C . GLY A 1 84 ? 14.741 10.684 -11.511 1.00 84.62 84 GLY A C 1
ATOM 667 O O . GLY A 1 84 ? 15.444 9.713 -11.791 1.00 84.62 84 GLY A O 1
ATOM 668 N N . TYR A 1 85 ? 13.950 11.278 -12.408 1.00 85.56 85 TYR A N 1
ATOM 669 C CA . TYR A 1 85 ? 13.856 10.839 -13.797 1.00 85.56 85 TYR A CA 1
ATOM 670 C C . TYR A 1 85 ? 15.193 10.958 -14.535 1.00 85.56 85 TYR A C 1
ATOM 672 O O . TYR A 1 85 ? 15.604 10.005 -15.190 1.00 85.56 85 TYR A O 1
ATOM 680 N N . ASP A 1 86 ? 15.900 12.082 -14.403 1.00 86.94 86 ASP A N 1
ATOM 681 C CA . ASP A 1 86 ? 17.182 12.302 -15.077 1.00 86.94 86 ASP A CA 1
ATOM 682 C C . ASP A 1 86 ? 18.257 11.317 -14.593 1.00 86.94 86 ASP A C 1
ATOM 684 O O . ASP A 1 86 ? 19.030 10.804 -15.407 1.00 86.94 86 ASP A O 1
ATOM 688 N N . VAL A 1 87 ? 18.290 11.004 -13.292 1.00 87.19 87 VAL A N 1
ATOM 689 C CA . VAL A 1 87 ? 19.195 9.990 -12.722 1.00 87.19 87 VAL A CA 1
ATOM 690 C C . VAL A 1 87 ? 18.890 8.612 -13.300 1.00 87.19 87 VAL A C 1
ATOM 692 O O . VAL A 1 87 ? 19.796 7.951 -13.808 1.00 87.19 87 VAL A O 1
ATOM 695 N N . LEU A 1 88 ? 17.622 8.193 -13.285 1.00 85.50 88 LEU A N 1
ATOM 696 C CA . LEU A 1 88 ? 17.222 6.903 -13.845 1.00 85.50 88 LEU A CA 1
ATOM 697 C C . LEU A 1 88 ? 17.529 6.840 -15.341 1.00 85.50 88 LEU A C 1
ATOM 699 O O . LEU A 1 88 ? 18.197 5.915 -15.791 1.00 85.50 88 LEU A O 1
ATOM 703 N N . LYS A 1 89 ? 17.136 7.854 -16.113 1.00 85.00 89 LYS A N 1
ATOM 704 C CA . LYS A 1 89 ? 17.390 7.915 -17.554 1.00 85.00 89 LYS A CA 1
ATOM 705 C C . LYS A 1 89 ? 18.882 7.782 -17.873 1.00 85.00 89 LYS A C 1
ATOM 707 O O . LYS A 1 89 ? 19.243 7.030 -18.775 1.00 85.00 89 LYS A O 1
ATOM 712 N N . ARG A 1 90 ? 19.755 8.464 -17.122 1.00 85.38 90 ARG A N 1
ATOM 713 C CA . ARG A 1 90 ? 21.213 8.323 -17.269 1.00 85.38 90 ARG A CA 1
ATOM 714 C C . ARG A 1 90 ? 21.680 6.902 -16.971 1.00 85.38 90 ARG A C 1
ATOM 716 O O . ARG A 1 90 ? 22.444 6.369 -17.765 1.00 85.38 90 ARG A O 1
ATOM 723 N N . LEU A 1 9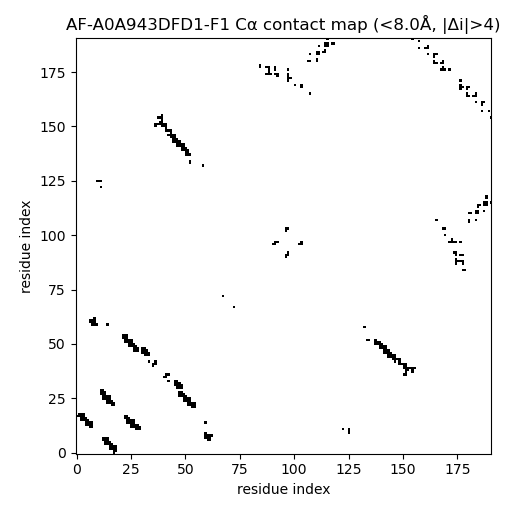1 ? 21.192 6.275 -15.898 1.00 82.44 91 LEU A N 1
ATOM 724 C CA . LEU A 1 91 ? 21.534 4.887 -15.566 1.00 82.44 91 LEU A CA 1
ATOM 725 C C . LEU A 1 91 ? 21.146 3.905 -16.679 1.00 82.44 91 LEU A C 1
ATOM 727 O O . LEU A 1 91 ? 21.944 3.026 -17.001 1.00 82.44 91 LEU A O 1
ATOM 731 N N . PHE A 1 92 ? 19.962 4.070 -17.279 1.00 82.31 92 PHE A N 1
ATOM 732 C CA . PHE A 1 92 ? 19.490 3.215 -18.373 1.00 82.31 92 PHE A CA 1
ATOM 733 C C . PHE A 1 92 ? 20.312 3.397 -19.653 1.00 82.31 92 PHE A C 1
ATOM 735 O O . PHE A 1 92 ? 20.704 2.405 -20.267 1.00 82.31 92 PHE A O 1
ATOM 742 N N . ILE A 1 93 ? 20.599 4.648 -20.033 1.00 81.38 93 ILE A N 1
ATOM 743 C CA . ILE A 1 93 ? 21.302 4.968 -21.284 1.00 81.38 93 ILE A CA 1
ATOM 744 C C . ILE A 1 93 ? 22.803 4.670 -21.177 1.00 81.38 93 ILE A C 1
ATOM 746 O O . ILE A 1 93 ? 23.355 4.011 -22.050 1.00 81.38 93 ILE A O 1
ATOM 750 N N . GLN A 1 94 ? 23.481 5.135 -20.122 1.00 80.12 94 GLN A N 1
ATOM 751 C CA . GLN A 1 94 ? 24.945 5.041 -20.027 1.00 80.12 94 GLN A CA 1
ATOM 752 C C . GLN A 1 94 ? 25.448 3.604 -19.891 1.00 80.12 94 GLN A C 1
ATOM 754 O O . GLN A 1 94 ? 26.526 3.294 -20.385 1.00 80.12 94 GLN A O 1
ATOM 759 N N . ASN A 1 95 ? 24.678 2.729 -19.243 1.00 74.19 95 ASN A N 1
ATOM 760 C CA . ASN A 1 95 ? 25.092 1.347 -19.008 1.00 74.19 95 ASN A CA 1
ATOM 761 C C . ASN A 1 95 ? 24.488 0.361 -20.028 1.00 74.19 95 ASN A C 1
ATOM 763 O O . ASN A 1 95 ? 24.615 -0.848 -19.852 1.00 74.19 95 ASN A O 1
ATOM 767 N N . ASN A 1 96 ? 23.801 0.856 -21.066 1.00 79.06 96 ASN A N 1
ATOM 768 C CA . ASN A 1 96 ? 23.083 0.045 -22.053 1.00 79.06 96 ASN A CA 1
ATOM 769 C C . ASN A 1 96 ? 22.113 -0.984 -21.421 1.00 79.06 96 ASN A C 1
ATOM 771 O O . ASN A 1 96 ? 21.883 -2.074 -21.947 1.00 79.06 96 ASN A O 1
ATOM 775 N N . LEU A 1 97 ? 21.530 -0.642 -20.260 1.00 78.19 97 LEU A N 1
ATOM 776 C CA . LEU A 1 97 ? 20.615 -1.530 -19.516 1.00 78.19 97 LEU A CA 1
ATOM 777 C C . LEU A 1 97 ? 19.331 -1.795 -20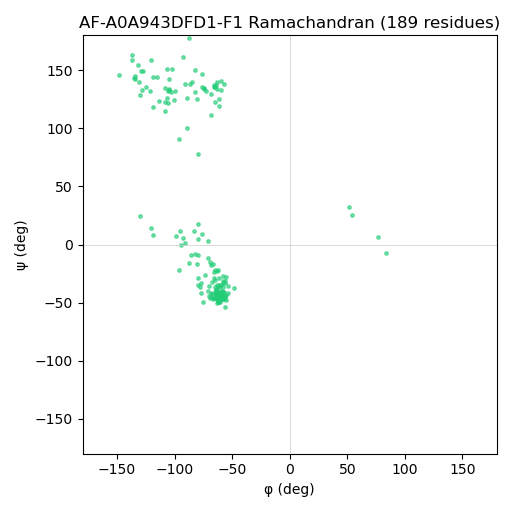.288 1.00 78.19 97 LEU A C 1
ATOM 779 O O . LEU A 1 97 ? 18.645 -2.789 -20.065 1.00 78.19 97 LEU A O 1
ATOM 783 N N . SER A 1 98 ? 19.024 -0.875 -21.190 1.00 77.00 98 SER A N 1
ATOM 784 C CA . SER A 1 98 ? 17.855 -0.905 -22.038 1.00 77.00 98 SER A CA 1
ATOM 785 C C . SER A 1 98 ? 17.820 -2.130 -22.963 1.00 77.00 98 SER A C 1
ATOM 787 O O . SER A 1 98 ? 16.754 -2.661 -23.253 1.00 77.00 98 SER A O 1
ATOM 789 N N . GLU A 1 99 ? 18.981 -2.657 -23.348 1.00 80.94 99 GLU A N 1
ATOM 790 C CA . GLU A 1 99 ? 19.077 -3.853 -24.193 1.00 80.94 99 GLU A CA 1
ATOM 791 C C . GLU A 1 99 ? 19.077 -5.160 -23.378 1.00 80.94 99 GLU A C 1
ATOM 793 O O . GLU A 1 99 ? 18.823 -6.242 -23.907 1.00 80.94 99 GLU A O 1
ATOM 798 N N . GLN A 1 100 ? 19.313 -5.081 -22.064 1.00 87.25 100 GLN A N 1
ATOM 799 C CA . GLN A 1 100 ? 19.453 -6.247 -21.193 1.00 87.25 100 GLN A CA 1
ATOM 800 C C . GLN A 1 100 ? 18.136 -6.596 -20.489 1.00 87.25 100 GLN A C 1
ATOM 802 O O . GLN A 1 100 ? 17.867 -6.162 -19.367 1.00 87.25 100 GLN A O 1
ATOM 807 N N . VAL A 1 101 ? 17.332 -7.460 -21.117 1.00 88.38 101 VAL A N 1
ATOM 808 C CA . VAL A 1 101 ? 16.021 -7.897 -20.591 1.00 88.38 101 VAL A CA 1
ATOM 809 C C . VAL A 1 101 ? 16.112 -8.460 -19.168 1.00 88.38 101 VAL A C 1
ATOM 811 O O . VAL A 1 101 ? 15.276 -8.141 -18.324 1.00 88.38 101 VAL A O 1
ATOM 814 N N . LEU A 1 102 ? 17.139 -9.261 -18.866 1.00 88.38 102 LEU A N 1
ATOM 815 C CA . LEU A 1 102 ? 17.308 -9.846 -17.531 1.00 88.38 102 LEU A CA 1
ATOM 816 C C . LEU A 1 102 ? 17.532 -8.768 -16.465 1.00 88.38 102 LEU A C 1
ATOM 818 O O . LEU A 1 102 ? 16.930 -8.822 -15.393 1.00 88.38 102 LEU A O 1
ATOM 822 N N . LEU A 1 103 ? 18.351 -7.759 -16.769 1.00 88.56 103 LEU A N 1
ATOM 823 C CA . LEU A 1 103 ? 18.604 -6.672 -15.835 1.00 88.56 103 LEU A CA 1
ATOM 824 C C . LEU A 1 103 ? 17.377 -5.771 -15.665 1.00 88.56 103 LEU A C 1
ATOM 826 O O . LEU A 1 103 ? 17.096 -5.336 -14.550 1.00 88.56 103 LEU A O 1
ATOM 830 N N . LYS A 1 104 ? 16.601 -5.543 -16.730 1.00 90.38 104 LYS A N 1
ATOM 831 C CA . LYS A 1 104 ? 15.295 -4.881 -16.626 1.00 90.38 104 LYS A CA 1
ATOM 832 C C . LYS A 1 104 ? 14.388 -5.613 -15.643 1.00 90.38 104 LYS A C 1
ATOM 834 O O . LYS A 1 104 ? 13.900 -5.002 -14.695 1.00 90.38 104 LYS A O 1
ATOM 839 N N . LEU A 1 105 ? 14.195 -6.918 -15.824 1.00 93.06 105 LEU A N 1
ATOM 840 C CA . LEU A 1 105 ? 13.365 -7.716 -14.918 1.00 93.06 105 LEU A CA 1
ATOM 841 C C . LEU A 1 105 ? 13.862 -7.636 -13.468 1.00 93.06 105 LEU A C 1
ATOM 843 O O . LEU A 1 105 ? 13.054 -7.468 -12.555 1.00 93.06 105 LEU A O 1
ATOM 847 N N . LEU A 1 106 ? 15.182 -7.672 -13.259 1.00 92.19 106 LEU A N 1
ATOM 848 C CA . LEU A 1 106 ? 15.779 -7.496 -11.937 1.00 92.19 106 LEU A CA 1
ATOM 849 C C . LEU A 1 106 ? 15.466 -6.114 -11.344 1.00 92.19 106 LEU A C 1
ATOM 851 O O . LEU A 1 106 ? 15.027 -6.031 -10.201 1.00 92.19 106 LEU A O 1
ATOM 855 N N . LEU A 1 107 ? 15.644 -5.033 -12.108 1.00 91.81 107 LEU A N 1
ATOM 856 C CA . LEU A 1 107 ? 15.322 -3.673 -11.665 1.00 91.81 107 LEU A CA 1
ATOM 857 C C . LEU A 1 107 ? 13.839 -3.538 -11.313 1.00 91.81 107 LEU A C 1
ATOM 859 O O . LEU A 1 107 ? 13.503 -2.969 -10.274 1.00 91.81 107 LEU A O 1
ATOM 863 N N . PHE A 1 108 ? 12.958 -4.104 -12.135 1.00 94.19 108 PHE A N 1
ATOM 864 C CA . PHE A 1 108 ? 11.520 -4.117 -11.889 1.00 94.19 108 PHE A CA 1
ATOM 865 C C . PHE A 1 108 ? 11.178 -4.823 -10.568 1.00 94.19 108 PHE A C 1
ATOM 867 O O . PHE A 1 108 ? 10.423 -4.288 -9.755 1.00 94.19 108 PHE A O 1
ATOM 874 N N . ALA A 1 109 ? 11.798 -5.977 -10.301 1.00 94.25 109 ALA A N 1
ATOM 875 C CA . ALA A 1 109 ? 11.653 -6.689 -9.033 1.00 94.25 109 ALA A CA 1
ATOM 876 C C . ALA A 1 109 ? 12.215 -5.896 -7.840 1.00 94.25 109 ALA A C 1
ATOM 878 O O . ALA A 1 109 ? 11.569 -5.829 -6.795 1.00 94.25 109 ALA A O 1
ATOM 879 N N . ILE A 1 110 ? 13.373 -5.243 -7.997 1.00 93.75 110 ILE A N 1
ATOM 880 C CA . ILE A 1 110 ? 13.959 -4.369 -6.969 1.00 93.75 110 ILE A CA 1
ATOM 881 C C . ILE A 1 110 ? 13.007 -3.215 -6.629 1.00 93.75 110 ILE A C 1
ATOM 883 O O . ILE A 1 110 ? 12.828 -2.907 -5.454 1.00 93.75 110 ILE A O 1
ATOM 887 N N . SER A 1 111 ? 12.356 -2.605 -7.622 1.00 93.69 111 SER A N 1
ATOM 888 C CA . SER A 1 111 ? 11.359 -1.548 -7.398 1.00 93.69 111 SER A CA 1
ATOM 889 C C . SER A 1 111 ? 10.201 -2.031 -6.511 1.00 93.69 111 SER A C 1
ATOM 891 O O . SER A 1 111 ? 9.866 -1.368 -5.529 1.00 93.69 111 SER A O 1
ATOM 893 N N . MET A 1 112 ? 9.665 -3.232 -6.763 1.00 94.12 112 MET A N 1
ATOM 894 C CA . MET A 1 112 ? 8.640 -3.834 -5.894 1.00 94.12 112 MET A CA 1
ATOM 895 C C . MET A 1 112 ? 9.174 -4.137 -4.486 1.00 94.12 112 MET A C 1
ATOM 897 O O . MET A 1 112 ? 8.485 -3.899 -3.494 1.00 94.12 112 MET A O 1
ATOM 901 N N . LEU A 1 113 ? 10.415 -4.625 -4.383 1.00 94.88 113 LEU A N 1
ATOM 902 C CA . LEU A 1 113 ? 11.065 -4.929 -3.106 1.00 94.88 113 LEU A CA 1
ATOM 903 C C . LEU A 1 113 ? 11.219 -3.672 -2.232 1.00 94.88 113 LEU A C 1
ATOM 905 O O . LEU A 1 113 ? 10.969 -3.720 -1.028 1.00 94.88 113 LEU A O 1
ATOM 909 N N . ILE A 1 114 ? 11.594 -2.538 -2.834 1.00 93.38 114 ILE A N 1
ATOM 910 C CA . ILE A 1 114 ? 11.689 -1.245 -2.141 1.00 93.38 114 ILE A CA 1
ATOM 911 C C . ILE A 1 114 ? 10.323 -0.851 -1.568 1.00 93.38 114 ILE A C 1
ATOM 913 O O . ILE A 1 114 ? 10.238 -0.483 -0.394 1.00 93.38 114 ILE A O 1
ATOM 917 N N . SER A 1 115 ? 9.253 -0.974 -2.354 1.00 94.81 115 SER A N 1
ATOM 918 C CA . SER A 1 115 ? 7.892 -0.673 -1.896 1.00 94.81 115 SER A CA 1
ATOM 919 C C . SER A 1 115 ? 7.444 -1.586 -0.759 1.00 94.81 115 SER A C 1
ATOM 921 O O . SER A 1 115 ? 6.921 -1.100 0.243 1.00 94.81 115 SER A O 1
ATOM 923 N N . TYR A 1 116 ? 7.737 -2.883 -0.845 1.00 93.50 116 TYR A N 1
ATOM 924 C CA . TYR A 1 116 ? 7.464 -3.831 0.235 1.00 93.50 116 TYR A CA 1
ATOM 925 C C . TYR A 1 116 ? 8.143 -3.417 1.551 1.00 93.50 116 TYR A C 1
ATOM 927 O O . TYR A 1 116 ? 7.498 -3.351 2.601 1.00 93.50 116 TYR A O 1
ATOM 935 N N . PHE A 1 117 ? 9.431 -3.053 1.513 1.00 94.56 117 PHE A N 1
ATOM 936 C CA . PHE A 1 117 ? 10.123 -2.556 2.706 1.00 94.56 117 PHE A CA 1
ATOM 937 C C . PHE A 1 117 ? 9.538 -1.238 3.222 1.00 94.56 117 PHE A C 1
ATOM 939 O O . PHE A 1 117 ? 9.423 -1.065 4.438 1.00 94.56 117 PHE A O 1
ATOM 946 N N . ALA A 1 118 ? 9.129 -0.328 2.335 1.00 94.19 118 ALA A N 1
ATOM 947 C CA . ALA A 1 118 ? 8.471 0.914 2.728 1.00 94.19 118 ALA A CA 1
ATOM 948 C C . ALA A 1 118 ? 7.164 0.648 3.497 1.00 94.19 118 ALA A C 1
ATOM 950 O O . ALA A 1 118 ? 6.924 1.280 4.529 1.00 94.19 118 ALA A O 1
ATOM 951 N N . ILE A 1 119 ? 6.366 -0.335 3.068 1.00 92.25 119 ILE A N 1
ATOM 952 C CA . ILE A 1 119 ? 5.149 -0.756 3.777 1.00 92.25 119 ILE A CA 1
ATOM 953 C C . ILE A 1 119 ? 5.488 -1.363 5.136 1.00 92.25 119 ILE A C 1
ATOM 955 O O . ILE A 1 119 ? 4.883 -0.977 6.134 1.00 92.25 119 ILE A O 1
ATOM 959 N N . LEU A 1 120 ? 6.482 -2.253 5.218 1.00 92.75 120 LEU A N 1
ATOM 960 C CA . LEU A 1 120 ? 6.900 -2.833 6.499 1.00 92.75 120 LEU A CA 1
ATOM 961 C C . LEU A 1 120 ? 7.351 -1.764 7.502 1.00 92.75 120 LEU A C 1
ATOM 963 O O . LEU A 1 120 ? 7.029 -1.845 8.689 1.00 92.75 120 LEU A O 1
ATOM 967 N N . ILE A 1 121 ? 8.096 -0.757 7.042 1.00 94.31 121 ILE A N 1
ATOM 968 C CA . ILE A 1 121 ? 8.524 0.367 7.880 1.00 94.31 121 ILE A CA 1
ATOM 969 C C . ILE A 1 121 ? 7.310 1.200 8.303 1.00 94.31 121 ILE A C 1
ATOM 971 O O . ILE A 1 121 ? 7.168 1.504 9.489 1.00 94.31 121 ILE A O 1
ATOM 975 N N . SER A 1 122 ? 6.417 1.528 7.365 1.00 92.62 122 SER A N 1
ATOM 976 C CA . SER A 1 122 ? 5.176 2.263 7.633 1.00 92.62 122 SER A CA 1
ATOM 977 C C . SER A 1 122 ? 4.313 1.554 8.681 1.00 92.62 122 SER A C 1
ATOM 979 O O . SER A 1 122 ? 3.873 2.180 9.646 1.00 92.62 122 SER A O 1
ATOM 981 N N . LEU A 1 123 ? 4.165 0.232 8.564 1.00 93.31 123 LEU A N 1
ATOM 982 C CA . LEU A 1 123 ? 3.417 -0.597 9.501 1.00 93.31 123 LEU A CA 1
ATOM 983 C C . LEU A 1 123 ? 4.038 -0.560 10.902 1.00 93.31 123 LEU A C 1
ATOM 985 O O . LEU A 1 123 ? 3.352 -0.253 11.874 1.00 93.31 123 LEU A O 1
ATOM 989 N N . LYS A 1 124 ? 5.359 -0.762 11.008 1.00 94.75 124 LYS A N 1
ATOM 990 C CA . LYS A 1 124 ? 6.082 -0.664 12.289 1.00 94.75 124 LYS A CA 1
ATOM 991 C C . LYS A 1 124 ? 5.915 0.707 12.945 1.00 94.75 124 LYS A C 1
ATOM 993 O O . LYS A 1 124 ? 5.765 0.797 14.164 1.00 94.75 124 LYS A O 1
ATOM 998 N N . LEU A 1 125 ? 5.956 1.782 12.157 1.00 94.75 125 LEU A N 1
ATOM 999 C CA . LEU A 1 125 ? 5.748 3.141 12.656 1.00 94.75 125 LEU A CA 1
ATOM 1000 C C . LEU A 1 125 ? 4.306 3.355 13.126 1.00 94.75 125 LEU A C 1
ATOM 1002 O O . LEU A 1 125 ? 4.105 3.952 14.185 1.00 94.75 125 LEU A O 1
ATOM 1006 N N . ALA A 1 126 ? 3.323 2.852 12.377 1.00 94.06 126 ALA A N 1
ATOM 1007 C CA . ALA A 1 126 ? 1.912 2.922 12.737 1.00 94.06 126 ALA A CA 1
ATOM 1008 C C . ALA A 1 126 ? 1.631 2.164 14.040 1.00 94.06 126 ALA A C 1
ATOM 1010 O O . ALA A 1 126 ? 1.055 2.749 14.954 1.00 94.06 126 ALA A O 1
ATOM 1011 N N . HIS A 1 127 ? 2.130 0.933 14.187 1.00 94.88 127 HIS A N 1
ATOM 1012 C CA . HIS A 1 127 ? 2.005 0.142 15.417 1.00 94.88 127 HIS A CA 1
ATOM 1013 C C . HIS A 1 127 ? 2.659 0.823 16.614 1.00 94.88 127 HIS A C 1
ATOM 1015 O O . HIS A 1 127 ? 1.998 1.059 17.619 1.00 94.88 127 HIS A O 1
ATOM 1021 N N . LYS A 1 128 ? 3.911 1.276 16.478 1.00 94.69 128 LYS A N 1
ATOM 1022 C CA . LYS A 1 128 ? 4.607 2.011 17.549 1.00 94.69 128 LYS A CA 1
ATOM 1023 C C . LYS A 1 128 ? 3.855 3.275 17.974 1.00 94.69 128 LYS A C 1
ATOM 1025 O O . LYS A 1 128 ? 3.942 3.699 19.126 1.00 94.69 128 LYS A O 1
ATOM 1030 N N . LYS A 1 129 ? 3.175 3.932 17.036 1.00 94.50 129 LYS A N 1
ATOM 1031 C CA . LYS A 1 129 ? 2.375 5.128 17.300 1.00 94.50 129 LYS A CA 1
ATOM 1032 C C . LYS A 1 129 ? 1.039 4.762 17.957 1.00 94.50 129 LYS A C 1
ATOM 1034 O O . LYS A 1 129 ? 0.666 5.423 18.919 1.00 94.50 129 LYS A O 1
ATOM 1039 N N . ALA A 1 130 ? 0.377 3.699 17.506 1.00 93.81 130 ALA A N 1
ATOM 1040 C CA . ALA A 1 130 ? -0.845 3.174 18.106 1.00 93.81 130 ALA A CA 1
ATOM 1041 C C . ALA A 1 130 ? -0.619 2.708 19.551 1.00 93.81 130 ALA A C 1
ATOM 1043 O O . ALA A 1 130 ? -1.363 3.119 20.434 1.00 93.81 130 ALA A O 1
ATOM 1044 N N . ASP A 1 131 ? 0.458 1.969 19.825 1.00 92.75 131 ASP A N 1
ATOM 1045 C CA . ASP A 1 131 ? 0.811 1.488 21.170 1.00 92.75 131 ASP A CA 1
ATOM 1046 C C . ASP A 1 131 ? 0.991 2.622 22.186 1.00 92.75 131 ASP A C 1
ATOM 1048 O O . ASP A 1 131 ? 0.707 2.460 23.370 1.00 92.75 131 ASP A O 1
ATOM 1052 N N . LYS A 1 132 ? 1.449 3.796 21.736 1.00 93.44 132 LYS A N 1
ATOM 1053 C CA . LYS A 1 132 ? 1.559 4.989 22.591 1.00 93.44 132 LYS A CA 1
ATOM 1054 C C . LYS A 1 132 ? 0.207 5.625 22.906 1.00 93.44 132 LYS A C 1
ATOM 1056 O O . LYS A 1 132 ? 0.096 6.343 23.894 1.00 93.44 132 LYS A O 1
ATOM 1061 N N . TRP A 1 133 ? -0.776 5.444 22.031 1.00 92.44 133 TRP A N 1
ATOM 1062 C CA . TRP A 1 133 ? -2.090 6.085 22.103 1.00 92.44 133 TRP A CA 1
ATOM 1063 C C . TRP A 1 133 ? -3.144 5.202 22.768 1.00 92.44 133 TRP A C 1
ATOM 1065 O O . TRP A 1 133 ? -4.155 5.708 23.258 1.00 92.44 133 TRP A O 1
ATOM 1075 N N . ILE A 1 134 ? -2.911 3.891 22.776 1.00 92.44 134 ILE A N 1
ATOM 1076 C CA . ILE A 1 134 ? -3.743 2.898 23.445 1.00 92.44 134 ILE A CA 1
ATOM 1077 C C . ILE A 1 134 ? -3.396 2.885 24.943 1.00 92.44 134 ILE A C 1
ATOM 1079 O O . ILE A 1 134 ? -2.233 2.690 25.304 1.00 92.44 134 ILE A O 1
ATOM 1083 N N . PRO A 1 135 ? -4.380 3.058 25.841 1.00 88.62 135 PRO A N 1
ATOM 1084 C CA . PRO A 1 135 ? -4.171 2.878 27.273 1.00 88.62 135 PRO A CA 1
ATOM 1085 C C . PRO A 1 135 ? -3.639 1.477 27.608 1.00 88.62 135 PRO A C 1
ATOM 1087 O O . PRO A 1 135 ? -4.134 0.472 27.106 1.00 88.62 135 PRO A O 1
ATOM 1090 N N . LYS A 1 136 ? -2.672 1.376 28.530 1.00 87.56 136 LYS A N 1
ATOM 1091 C CA . LYS A 1 136 ? -2.062 0.083 28.915 1.00 87.56 136 LYS A CA 1
ATOM 1092 C C . LYS A 1 136 ? -3.065 -0.950 29.449 1.00 87.56 136 LYS A C 1
ATOM 1094 O O . LYS A 1 136 ? -2.830 -2.144 29.311 1.00 87.56 136 LYS A O 1
ATOM 1099 N N . ASN A 1 137 ? -4.175 -0.487 30.026 1.00 89.31 137 ASN A N 1
ATOM 1100 C CA . ASN A 1 137 ? -5.228 -1.328 30.602 1.00 89.31 137 ASN A CA 1
ATOM 1101 C C . ASN A 1 137 ? -6.392 -1.588 29.626 1.00 89.31 137 ASN A C 1
ATOM 1103 O O . ASN A 1 137 ? -7.449 -2.065 30.042 1.00 89.31 137 ASN A O 1
ATOM 1107 N N . SER A 1 138 ? -6.234 -1.249 28.342 1.00 91.00 138 SER A N 1
ATOM 1108 C CA . SER A 1 138 ? -7.253 -1.506 27.326 1.00 91.00 138 SER A CA 1
ATOM 1109 C C . SER A 1 138 ? -7.486 -3.001 27.123 1.00 91.00 138 SER A C 1
ATOM 1111 O O . SER A 1 138 ? -6.549 -3.795 27.020 1.00 91.00 138 SER A O 1
ATOM 1113 N N . ARG A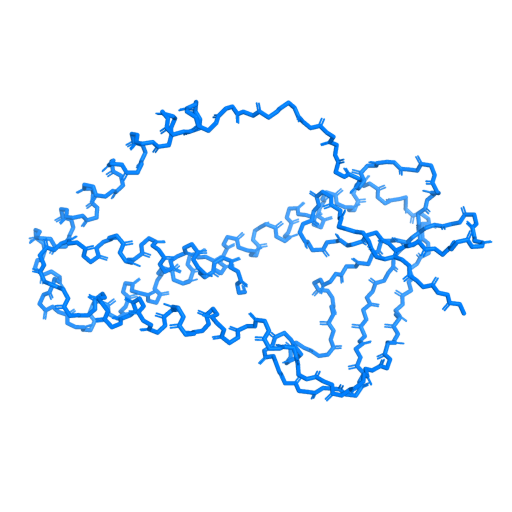 1 139 ? -8.761 -3.380 27.003 1.00 93.88 139 ARG A N 1
ATOM 1114 C CA . ARG A 1 139 ? -9.157 -4.749 26.668 1.00 93.88 139 ARG A CA 1
ATOM 1115 C C . ARG A 1 139 ? -8.906 -5.019 25.189 1.00 93.88 139 ARG A C 1
ATOM 1117 O O . ARG A 1 139 ? -9.257 -4.200 24.337 1.00 93.88 139 ARG A O 1
ATOM 1124 N N . LYS A 1 140 ? -8.310 -6.174 24.906 1.00 94.56 140 LYS A N 1
ATOM 1125 C CA . LYS A 1 140 ? -8.053 -6.676 23.555 1.00 94.56 140 LYS A CA 1
ATOM 1126 C C . LYS A 1 140 ? -9.042 -7.789 23.240 1.00 94.56 140 LYS A C 1
ATOM 1128 O O . LYS A 1 140 ? -9.365 -8.588 24.115 1.00 94.56 140 LYS A O 1
ATOM 1133 N N . TYR A 1 141 ? -9.492 -7.834 21.998 1.00 93.62 141 TYR A N 1
ATOM 1134 C CA . TYR A 1 141 ? -10.453 -8.805 21.501 1.00 93.62 141 TYR A CA 1
ATOM 1135 C C . TYR A 1 141 ? -9.972 -9.321 20.153 1.00 93.62 141 TYR A C 1
ATOM 1137 O O . TYR A 1 141 ? -9.471 -8.548 19.344 1.00 93.62 141 TYR A O 1
ATOM 1145 N N . THR A 1 142 ? -10.193 -10.600 19.890 1.00 95.38 142 THR A N 1
ATOM 1146 C CA . THR A 1 142 ? -10.056 -11.169 18.551 1.00 95.38 142 THR A CA 1
ATOM 1147 C C . THR A 1 142 ? -11.457 -11.465 18.044 1.00 95.38 142 THR A C 1
ATOM 1149 O O . THR A 1 142 ? -12.190 -12.261 18.632 1.00 95.38 142 THR A O 1
ATOM 1152 N N . VAL A 1 143 ? -11.859 -10.769 16.987 1.00 93.75 143 VAL A N 1
ATOM 1153 C CA . VAL A 1 143 ? -13.223 -10.809 16.460 1.00 93.75 143 VAL A CA 1
ATOM 1154 C C . VAL A 1 143 ? -13.239 -11.641 15.190 1.00 93.75 143 VAL A C 1
ATOM 1156 O O . VAL A 1 143 ? -12.389 -11.473 14.319 1.00 93.75 143 VAL A O 1
ATOM 1159 N N . THR A 1 144 ? -14.223 -12.533 15.084 1.00 94.94 144 THR A N 1
ATOM 1160 C CA . THR A 1 144 ? -14.463 -13.325 13.876 1.00 94.94 144 THR A CA 1
ATOM 1161 C C . THR A 1 144 ? -15.691 -12.792 13.153 1.00 94.94 144 THR A C 1
ATOM 1163 O O . THR A 1 144 ? -16.788 -12.769 13.706 1.00 94.94 144 THR A O 1
ATOM 1166 N N . PHE A 1 145 ? -15.504 -12.391 11.904 1.00 91.12 145 PHE A N 1
ATOM 1167 C CA . PHE A 1 145 ? -16.558 -11.999 10.984 1.00 91.12 145 PHE A CA 1
ATOM 1168 C C . PHE A 1 145 ? -16.873 -13.149 10.042 1.00 91.12 145 PHE A C 1
ATOM 1170 O O . PHE A 1 145 ? -15.968 -13.726 9.440 1.00 91.12 145 PHE A O 1
ATOM 1177 N N . THR A 1 146 ? -18.154 -13.459 9.874 1.00 91.69 146 THR A N 1
ATOM 1178 C CA . THR A 1 146 ? -18.615 -14.304 8.773 1.00 91.69 146 THR A CA 1
ATOM 1179 C C . THR A 1 146 ? -18.755 -13.444 7.526 1.00 91.69 146 THR A C 1
ATOM 1181 O O . THR A 1 146 ? -19.317 -12.347 7.562 1.00 91.69 146 THR A O 1
ATOM 1184 N N . THR A 1 147 ? -18.208 -13.908 6.409 1.00 87.25 147 THR A N 1
ATOM 1185 C CA . THR A 1 147 ? -18.308 -13.174 5.147 1.00 87.25 147 THR A CA 1
ATOM 1186 C C . THR A 1 147 ? -19.526 -13.645 4.353 1.00 87.25 147 THR A C 1
ATOM 1188 O O . THR A 1 147 ? -20.030 -14.755 4.527 1.00 87.25 147 THR A O 1
ATOM 1191 N N . ILE A 1 148 ? -19.959 -12.833 3.390 1.00 87.06 148 ILE A N 1
ATOM 1192 C CA . ILE A 1 148 ? -20.963 -13.222 2.385 1.00 87.06 148 ILE A CA 1
ATOM 1193 C C . ILE A 1 148 ? -20.369 -14.071 1.239 1.00 87.06 148 ILE A C 1
ATOM 1195 O O . ILE A 1 148 ? -20.946 -14.140 0.155 1.00 87.06 148 ILE A O 1
ATOM 1199 N N . LYS A 1 149 ? -19.179 -14.664 1.431 1.00 79.94 149 LYS A N 1
ATOM 1200 C CA . LYS A 1 149 ? -18.420 -15.460 0.443 1.00 79.94 149 LYS A CA 1
ATOM 1201 C C . LYS A 1 149 ? -18.166 -14.746 -0.894 1.00 79.94 149 LYS A C 1
ATOM 1203 O O . LYS A 1 149 ? -17.962 -15.375 -1.938 1.00 79.94 149 LYS A O 1
ATOM 1208 N N . LYS A 1 150 ? -18.162 -13.412 -0.877 1.00 80.56 150 LYS A N 1
ATOM 1209 C CA . LYS A 1 150 ? -17.827 -12.573 -2.031 1.00 80.56 150 LYS A CA 1
ATOM 1210 C C . LYS A 1 150 ? -16.314 -12.366 -2.090 1.00 80.56 150 LYS A C 1
ATOM 1212 O O . LYS A 1 150 ? -15.673 -12.139 -1.072 1.00 80.56 150 LYS A O 1
ATOM 1217 N N . SER A 1 151 ? -15.759 -12.439 -3.297 1.00 77.44 151 SER A N 1
ATOM 1218 C CA . SER A 1 151 ? -14.347 -12.140 -3.550 1.00 77.44 151 SER A CA 1
ATOM 1219 C C . SER A 1 151 ? -14.051 -10.667 -3.272 1.00 77.44 151 SER A C 1
ATOM 1221 O O . SER A 1 151 ? -14.775 -9.791 -3.756 1.00 77.44 151 SER A O 1
ATOM 1223 N N . ASN A 1 152 ? -12.945 -10.390 -2.582 1.00 77.25 152 ASN A N 1
ATOM 1224 C CA . ASN A 1 152 ? -12.403 -9.043 -2.454 1.00 77.25 152 ASN A CA 1
ATOM 1225 C C . ASN A 1 152 ? -11.612 -8.666 -3.722 1.00 77.25 152 ASN A C 1
ATOM 1227 O O . ASN A 1 152 ? -10.388 -8.729 -3.765 1.00 77.25 152 ASN A O 1
ATOM 1231 N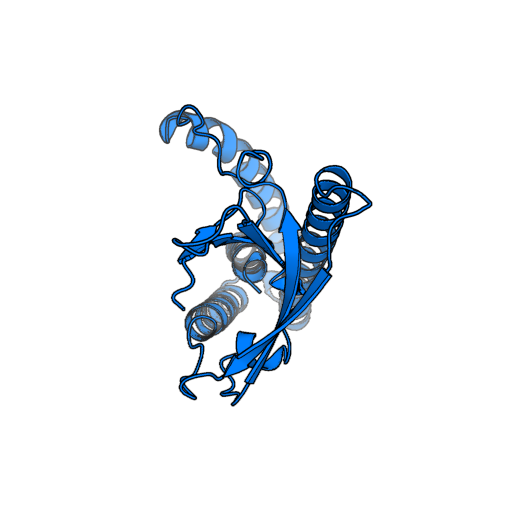 N . GLY A 1 153 ? -12.324 -8.315 -4.795 1.00 79.00 153 GLY A N 1
ATOM 1232 C CA . GLY A 1 153 ? -11.726 -8.067 -6.114 1.00 79.00 153 GLY A CA 1
ATOM 1233 C C . GLY A 1 153 ? -10.896 -6.784 -6.246 1.00 79.00 153 GLY A C 1
ATOM 1234 O O . GLY A 1 153 ? -10.429 -6.493 -7.343 1.00 79.00 153 GLY A O 1
ATOM 1235 N N . GLY A 1 154 ? -10.710 -6.012 -5.169 1.00 83.44 154 GLY A N 1
ATOM 1236 C CA . GLY A 1 154 ? -9.992 -4.730 -5.203 1.00 83.44 154 GLY A CA 1
ATOM 1237 C C . GLY A 1 154 ? -8.522 -4.842 -5.619 1.00 83.44 154 GLY A C 1
ATOM 1238 O O . GLY A 1 154 ? -7.953 -3.877 -6.117 1.00 83.44 154 GLY A O 1
ATOM 1239 N N . VAL A 1 155 ? -7.926 -6.027 -5.476 1.00 87.38 155 VAL A N 1
ATOM 1240 C CA . VAL A 1 155 ? -6.526 -6.291 -5.829 1.00 87.38 155 VAL A CA 1
ATOM 1241 C C . VAL A 1 155 ? -6.303 -6.509 -7.332 1.00 87.38 155 VAL A C 1
ATOM 1243 O O . VAL A 1 155 ? -5.232 -6.196 -7.848 1.00 87.38 155 VAL A O 1
ATOM 1246 N N . TYR A 1 156 ? -7.299 -7.013 -8.073 1.00 90.06 156 TYR A N 1
ATOM 1247 C CA . TYR A 1 156 ? -7.115 -7.404 -9.479 1.00 90.06 156 TYR A CA 1
ATOM 1248 C C . TYR A 1 156 ? -6.752 -6.238 -10.409 1.00 90.06 156 TYR A C 1
ATOM 1250 O O . TYR A 1 156 ? -5.846 -6.413 -11.228 1.00 90.06 156 TYR A O 1
ATOM 1258 N N . PRO A 1 157 ? -7.365 -5.041 -10.286 1.00 91.31 157 PRO A N 1
ATOM 1259 C CA . PRO A 1 157 ? -6.938 -3.881 -11.064 1.00 91.31 157 PRO A CA 1
ATOM 1260 C C . PRO A 1 157 ? -5.477 -3.491 -10.801 1.00 91.31 157 PRO A C 1
ATOM 1262 O O . PRO A 1 157 ? -4.785 -3.084 -11.730 1.00 91.31 157 PRO A O 1
ATOM 1265 N N . LEU A 1 158 ? -4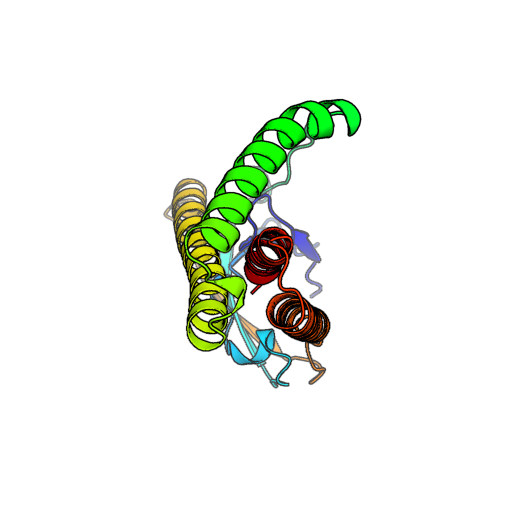.988 -3.656 -9.565 1.00 90.88 158 LEU A N 1
ATOM 1266 C CA . LEU A 1 158 ? -3.602 -3.347 -9.202 1.00 90.88 158 LEU A CA 1
ATOM 1267 C C . LEU A 1 158 ? -2.623 -4.353 -9.823 1.00 90.88 158 LEU A C 1
ATOM 1269 O O . LEU A 1 158 ? -1.625 -3.940 -10.409 1.00 90.88 158 LEU A O 1
ATOM 1273 N N . VAL A 1 159 ? -2.936 -5.656 -9.777 1.00 91.81 159 VAL A N 1
ATOM 1274 C CA . VAL A 1 159 ? -2.145 -6.690 -10.477 1.00 91.81 159 VAL A CA 1
ATOM 1275 C C . VAL A 1 159 ? -2.092 -6.397 -11.979 1.00 91.81 159 VAL A C 1
ATOM 1277 O O . VAL A 1 159 ? -1.021 -6.435 -12.584 1.00 91.81 159 VAL A O 1
ATOM 1280 N N . GLY A 1 160 ? -3.238 -6.059 -12.580 1.00 93.62 160 GLY A N 1
ATOM 1281 C CA . GLY A 1 160 ? -3.318 -5.683 -13.991 1.00 93.62 160 GLY A CA 1
ATOM 1282 C C . GLY A 1 160 ? -2.461 -4.458 -14.321 1.00 93.62 160 GLY A C 1
ATOM 1283 O O . GLY A 1 160 ? -1.743 -4.467 -15.319 1.00 93.62 160 GLY A O 1
ATOM 1284 N N . ALA A 1 161 ? -2.468 -3.434 -13.463 1.00 93.75 161 ALA A N 1
ATOM 1285 C CA . ALA A 1 161 ? -1.643 -2.240 -13.632 1.00 93.75 161 ALA A CA 1
ATOM 1286 C C . ALA A 1 161 ? -0.138 -2.547 -13.567 1.00 93.75 161 ALA A C 1
ATOM 1288 O O . ALA A 1 161 ? 0.613 -2.035 -14.397 1.00 93.75 161 ALA A O 1
ATOM 1289 N N . ILE A 1 162 ? 0.302 -3.411 -12.641 1.00 94.12 162 ILE A N 1
ATOM 1290 C CA . ILE A 1 162 ? 1.700 -3.874 -12.560 1.00 94.12 162 ILE A CA 1
ATOM 1291 C C . ILE A 1 162 ? 2.089 -4.614 -13.841 1.00 94.12 162 ILE A C 1
ATOM 1293 O O . ILE A 1 162 ? 3.139 -4.334 -14.419 1.00 94.12 162 ILE A O 1
ATOM 1297 N N . PHE A 1 163 ? 1.230 -5.514 -14.326 1.00 95.06 163 PHE A N 1
ATOM 1298 C CA . PHE A 1 163 ? 1.488 -6.263 -15.554 1.00 95.06 163 PHE A CA 1
ATOM 1299 C C . PHE A 1 163 ? 1.597 -5.345 -16.781 1.00 95.06 163 PHE A C 1
ATOM 1301 O O . PHE A 1 163 ? 2.539 -5.461 -17.560 1.00 95.06 163 PHE A O 1
ATOM 1308 N N . ILE A 1 164 ? 0.688 -4.378 -16.925 1.00 95.56 164 ILE A N 1
ATOM 1309 C CA . ILE A 1 164 ? 0.750 -3.378 -18.000 1.00 95.56 164 ILE A CA 1
ATOM 1310 C C . ILE A 1 164 ? 2.029 -2.536 -17.882 1.00 95.56 164 ILE A C 1
ATOM 1312 O O . ILE A 1 164 ? 2.716 -2.333 -18.884 1.00 95.56 164 ILE A O 1
ATOM 1316 N N . CYS A 1 165 ? 2.395 -2.092 -16.673 1.00 95.00 165 CYS A N 1
ATOM 1317 C CA . CYS A 1 165 ? 3.644 -1.361 -16.445 1.00 95.00 165 CYS A CA 1
ATOM 1318 C C . CYS A 1 165 ? 4.868 -2.182 -16.859 1.00 95.00 165 CYS A C 1
ATOM 1320 O O . CYS A 1 165 ? 5.778 -1.628 -17.471 1.00 95.00 165 CYS A O 1
ATOM 1322 N N . LEU A 1 166 ? 4.879 -3.487 -16.574 1.00 95.62 166 LEU A N 1
ATOM 1323 C CA . LEU A 1 166 ? 5.950 -4.388 -16.987 1.00 95.62 166 LEU A CA 1
ATOM 1324 C C . LEU A 1 166 ? 6.066 -4.472 -18.515 1.00 95.62 166 LEU A C 1
ATOM 1326 O O . LEU A 1 166 ? 7.172 -4.381 -19.041 1.00 95.62 166 LEU A O 1
ATOM 1330 N N . LEU A 1 167 ? 4.947 -4.598 -19.236 1.00 94.75 167 LEU A N 1
ATOM 1331 C CA . LEU A 1 167 ? 4.955 -4.657 -20.703 1.00 94.75 167 LEU A CA 1
ATOM 1332 C C . LEU A 1 167 ? 5.552 -3.389 -21.325 1.00 94.75 167 LEU A C 1
ATOM 1334 O O . LEU A 1 167 ? 6.430 -3.481 -22.183 1.00 94.75 167 LEU A O 1
ATOM 1338 N N . PHE A 1 168 ? 5.128 -2.208 -20.864 1.00 94.06 168 PHE A N 1
ATOM 1339 C CA . PHE A 1 168 ? 5.701 -0.942 -21.329 1.00 94.06 168 PHE A CA 1
ATOM 1340 C C . PHE A 1 168 ? 7.178 -0.811 -20.955 1.00 94.06 168 PHE A C 1
ATOM 1342 O O . PHE A 1 168 ? 7.993 -0.415 -21.783 1.00 94.06 168 PHE A O 1
ATOM 1349 N N . PHE A 1 169 ? 7.536 -1.182 -19.728 1.00 93.19 169 PHE A N 1
ATOM 1350 C CA . PHE A 1 169 ? 8.912 -1.143 -19.252 1.00 93.19 169 PHE A CA 1
ATOM 1351 C C . PHE A 1 169 ? 9.852 -2.047 -20.068 1.00 93.19 169 PHE A C 1
ATOM 1353 O O . PHE A 1 169 ? 10.997 -1.680 -20.314 1.00 93.19 169 PHE A O 1
ATOM 1360 N N . LEU A 1 170 ? 9.386 -3.213 -20.519 1.00 92.62 170 LEU A N 1
ATOM 1361 C CA . LEU A 1 170 ? 10.182 -4.108 -21.360 1.00 92.62 170 LEU A CA 1
ATOM 1362 C C . LEU A 1 170 ? 10.247 -3.649 -22.823 1.00 92.62 170 LEU A C 1
ATOM 1364 O O . LEU A 1 170 ? 11.294 -3.803 -23.447 1.00 92.62 170 LEU A O 1
ATOM 1368 N N . GLY A 1 171 ? 9.154 -3.097 -23.360 1.00 89.38 171 GLY A N 1
ATOM 1369 C CA . GLY A 1 171 ? 9.047 -2.713 -24.773 1.00 89.38 171 GLY A CA 1
ATOM 1370 C C . GLY A 1 171 ? 9.695 -1.374 -25.140 1.00 89.38 171 GLY A C 1
ATOM 1371 O O . GLY A 1 171 ? 9.919 -1.104 -26.318 1.00 89.38 171 GLY A O 1
ATOM 1372 N N . LEU A 1 172 ? 9.990 -0.524 -24.158 1.00 88.19 172 LEU A N 1
ATOM 1373 C CA . LEU A 1 172 ? 10.663 0.757 -24.368 1.00 88.19 172 LEU A CA 1
ATOM 1374 C C . LEU A 1 172 ? 12.173 0.581 -24.238 1.00 88.19 172 LEU A C 1
ATOM 1376 O O . LEU A 1 172 ? 12.609 -0.113 -23.323 1.00 88.19 172 LEU A O 1
ATOM 1380 N N . ASN A 1 173 ? 12.937 1.226 -25.132 1.00 84.50 173 ASN A N 1
ATOM 1381 C CA . ASN A 1 173 ? 14.405 1.162 -25.143 1.00 84.50 173 ASN A CA 1
ATOM 1382 C C . ASN A 1 173 ? 15.122 2.533 -25.217 1.00 84.50 173 ASN A C 1
ATOM 1384 O O . ASN A 1 173 ? 16.218 2.665 -25.756 1.00 84.50 173 ASN A O 1
ATOM 1388 N N . ASN A 1 174 ? 14.466 3.606 -24.779 1.00 82.38 174 ASN A N 1
ATOM 1389 C CA . ASN A 1 174 ? 14.948 4.986 -24.945 1.00 82.38 174 ASN A CA 1
ATOM 1390 C C . ASN A 1 174 ? 15.151 5.721 -23.606 1.00 82.38 174 ASN A C 1
ATOM 1392 O O . ASN A 1 174 ? 15.259 6.952 -23.569 1.00 82.38 174 ASN A O 1
ATOM 1396 N N . GLY A 1 175 ? 15.167 4.978 -22.494 1.00 79.94 175 GLY A N 1
ATOM 1397 C CA . GLY A 1 175 ? 15.347 5.510 -21.143 1.00 79.94 175 GLY A CA 1
ATOM 1398 C C . GLY A 1 175 ? 14.066 6.038 -20.487 1.00 79.94 175 GLY A C 1
ATOM 1399 O O . GLY A 1 175 ? 14.080 6.319 -19.289 1.00 79.94 175 GLY A O 1
ATOM 1400 N N . THR A 1 176 ? 12.941 6.117 -21.210 1.00 85.44 176 THR A N 1
ATOM 1401 C CA . THR A 1 176 ? 11.621 6.395 -20.600 1.00 85.44 176 THR A CA 1
ATOM 1402 C C . THR A 1 176 ? 11.146 5.262 -19.685 1.00 85.44 176 THR A C 1
ATOM 1404 O O . THR A 1 176 ? 10.316 5.486 -18.806 1.00 85.44 176 THR A O 1
ATOM 1407 N N . GLU A 1 177 ? 11.748 4.077 -19.811 1.00 87.94 177 GLU A N 1
ATOM 1408 C CA . GLU A 1 177 ? 11.591 2.921 -18.917 1.00 87.94 177 GLU A CA 1
ATOM 1409 C C . GLU A 1 177 ? 11.734 3.302 -17.438 1.00 87.94 177 GLU A C 1
ATOM 1411 O O . GLU A 1 177 ? 10.981 2.823 -16.591 1.00 87.94 177 GLU A O 1
ATOM 1416 N N . GLY A 1 178 ? 12.643 4.228 -17.114 1.00 86.38 178 GLY A N 1
ATOM 1417 C CA . GLY A 1 178 ? 12.827 4.709 -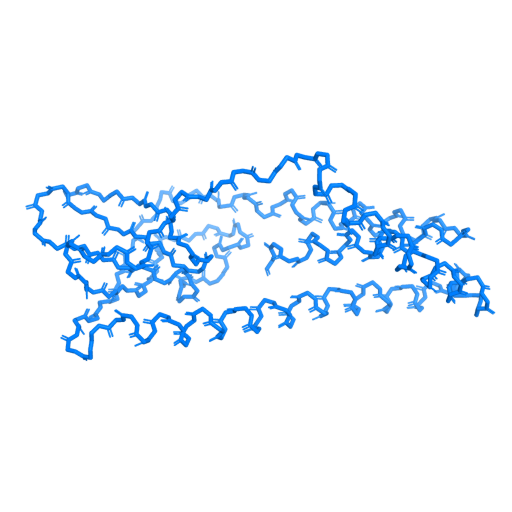15.745 1.00 86.38 178 GLY A CA 1
ATOM 1418 C C . GLY A 1 178 ? 11.543 5.270 -15.120 1.00 86.38 178 GLY A C 1
ATOM 1419 O O . GLY A 1 178 ? 11.307 5.075 -13.931 1.00 86.38 178 GLY A O 1
ATOM 1420 N N . ALA A 1 179 ? 10.663 5.897 -15.908 1.00 88.62 179 ALA A N 1
ATOM 1421 C CA . ALA A 1 179 ? 9.378 6.388 -15.410 1.00 88.62 179 ALA A CA 1
ATOM 1422 C C . ALA A 1 179 ? 8.435 5.236 -15.028 1.00 88.62 179 ALA A C 1
ATOM 1424 O O . ALA A 1 179 ? 7.817 5.275 -13.964 1.00 88.62 179 ALA A O 1
ATOM 1425 N N . PHE A 1 180 ? 8.372 4.178 -15.842 1.00 91.25 180 PHE A N 1
ATOM 1426 C CA . PHE A 1 180 ? 7.576 2.984 -15.534 1.00 91.25 180 PHE A CA 1
ATOM 1427 C C . PHE A 1 180 ? 8.099 2.241 -14.306 1.00 91.25 180 PHE A C 1
ATOM 1429 O O . PHE A 1 180 ? 7.305 1.685 -13.550 1.00 91.25 180 PHE A O 1
ATOM 1436 N N . LEU A 1 181 ? 9.409 2.298 -14.047 1.00 91.81 181 LEU A N 1
ATOM 1437 C CA . LEU A 1 181 ? 9.996 1.753 -12.826 1.00 91.81 181 LEU A CA 1
ATOM 1438 C C . LEU A 1 181 ? 9.496 2.481 -11.566 1.00 91.81 181 LEU A C 1
ATOM 1440 O O . LEU A 1 181 ? 9.205 1.835 -10.556 1.00 91.81 181 LEU A O 1
ATOM 1444 N N . VAL A 1 182 ? 9.367 3.812 -11.634 1.00 90.31 182 VAL A N 1
ATOM 1445 C CA . VAL A 1 182 ? 8.819 4.643 -10.548 1.00 90.31 182 VAL A CA 1
ATOM 1446 C C . VAL A 1 182 ? 7.324 4.389 -10.371 1.00 90.31 182 VAL A C 1
ATOM 1448 O O . VAL A 1 182 ? 6.873 4.182 -9.246 1.00 90.31 182 VAL A O 1
ATOM 1451 N N . ILE A 1 183 ? 6.560 4.355 -11.468 1.00 91.69 183 ILE A N 1
ATOM 1452 C CA . ILE A 1 183 ? 5.119 4.058 -11.439 1.00 91.69 183 ILE A CA 1
ATOM 1453 C C . ILE A 1 183 ? 4.879 2.684 -10.810 1.00 91.69 183 ILE A C 1
ATOM 1455 O O . ILE A 1 183 ? 4.061 2.574 -9.901 1.00 91.69 183 ILE A O 1
ATOM 1459 N N . ASN A 1 184 ? 5.629 1.660 -11.227 1.00 94.56 184 ASN A N 1
ATOM 1460 C CA . ASN A 1 184 ? 5.552 0.327 -10.639 1.00 94.56 184 ASN A CA 1
ATOM 1461 C C . ASN A 1 184 ? 5.798 0.353 -9.124 1.00 94.56 184 ASN A C 1
ATOM 1463 O O . ASN A 1 184 ? 5.035 -0.248 -8.372 1.00 94.56 184 ASN A O 1
ATOM 1467 N N . GLY A 1 185 ? 6.818 1.088 -8.671 1.00 91.94 185 GLY A N 1
ATOM 1468 C CA . GLY A 1 185 ? 7.102 1.252 -7.246 1.00 91.94 185 GLY A CA 1
ATOM 1469 C C . GLY A 1 185 ? 5.915 1.864 -6.500 1.00 91.94 185 GLY A C 1
ATOM 1470 O O . GLY A 1 185 ? 5.477 1.324 -5.486 1.00 91.94 185 GLY A O 1
ATOM 1471 N N . ILE A 1 186 ? 5.324 2.936 -7.033 1.00 91.75 186 ILE A N 1
ATOM 1472 C CA . ILE A 1 186 ? 4.154 3.595 -6.432 1.00 91.75 186 ILE A CA 1
ATOM 1473 C C . ILE A 1 186 ? 2.944 2.656 -6.389 1.00 91.75 186 ILE A C 1
ATOM 1475 O O . ILE A 1 186 ? 2.307 2.540 -5.347 1.00 91.75 186 ILE A O 1
ATOM 1479 N N . VAL A 1 187 ? 2.632 1.961 -7.486 1.00 92.31 187 VAL A N 1
ATOM 1480 C CA . VAL A 1 187 ? 1.517 0.998 -7.536 1.00 92.31 187 VAL A CA 1
ATOM 1481 C C . VAL A 1 187 ? 1.748 -0.151 -6.548 1.00 92.31 187 VAL A C 1
ATOM 1483 O O . VAL A 1 187 ? 0.817 -0.591 -5.880 1.00 92.31 187 VAL A O 1
ATOM 1486 N N . SER A 1 188 ? 2.999 -0.580 -6.380 1.00 92.75 188 SER A N 1
ATOM 1487 C CA . SER A 1 188 ? 3.375 -1.625 -5.424 1.00 92.75 188 SER A CA 1
ATOM 1488 C C . SER A 1 188 ? 3.237 -1.196 -3.960 1.00 92.75 188 SER A C 1
ATOM 1490 O O . SER A 1 188 ? 3.219 -2.055 -3.090 1.00 92.75 188 SER A O 1
ATOM 1492 N N . LEU A 1 189 ? 3.103 0.103 -3.652 1.00 90.19 189 LEU A N 1
ATOM 1493 C CA . LEU A 1 189 ? 2.808 0.561 -2.284 1.00 90.19 189 LEU A CA 1
ATOM 1494 C C . LEU A 1 189 ? 1.376 0.229 -1.832 1.00 90.19 189 LEU A C 1
ATOM 1496 O O . LEU A 1 189 ? 1.057 0.375 -0.653 1.00 90.19 189 LEU A O 1
ATOM 1500 N N . PHE A 1 190 ? 0.513 -0.189 -2.758 1.00 84.75 190 PHE A N 1
ATOM 1501 C CA . PHE A 1 190 ? -0.861 -0.593 -2.469 1.00 84.75 190 PHE A CA 1
ATOM 1502 C C . PHE A 1 190 ? -1.008 -2.106 -2.217 1.00 84.75 190 PHE A C 1
ATOM 1504 O O . PHE A 1 190 ? -2.140 -2.569 -2.071 1.00 84.75 190 PHE A O 1
ATOM 1511 N N . PHE A 1 191 ? 0.105 -2.855 -2.177 1.00 70.88 191 PHE A N 1
ATOM 1512 C CA . PHE A 1 191 ? 0.156 -4.313 -1.999 1.00 70.88 191 PHE A CA 1
ATOM 1513 C C . PHE A 1 191 ? 0.626 -4.765 -0.618 1.00 70.88 191 PHE A C 1
ATOM 1515 O O . PHE A 1 191 ? 1.619 -4.207 -0.115 1.00 70.88 191 PHE A O 1
#

Nearest PDB structures (foldseek):
  6zhi-assembly4_C  TM=2.677E-01  e=6.023E+00  Plasmodium falciparum 3D7
  6xj5-assembly2_D  TM=2.385E-01  e=7.159E+00  Pseudomonas sp. RS-16

Organism: Streptococcus parasanguinis (NCBI:txid1318)

pLDDT: mean 88.47, std 6.38, range [69.06, 96.31]